Protein AF-A0A0A0LWQ0-F1 (afdb_monomer_lite)

Secondary structure (DSSP, 8-state):
-----------TTHHHHHHHHTT--S-S-EEEEEEEE-TTSHHHHHHHHHHHHHHHHHHHH-TT---EEEEEEEE-SSHHHHHHHHHHHHHTT-SEEE--SSHHHHHHHHHHHHHHT--EEESS---TTS-GGG-TTEEE-SPPTHHHHHHHHHHHHHTT--EEEEEEESSHHHHHTHHHHHHHHHTTT-EE-S-EEE-TT--HHHHHHHHHHHHHTT--EEEEE--HHHHHHHHHHHHHTTTTSTT-EEEE-HHHHTT--TTTS-GGGTT-TTEEE--------HHHHHHHHHHHHHS-HHHHSS-TT-TT--

Foldseek 3Di:
DDDDDDDDDDDLLVVVVVVVVVPDDDDQDEQEEEEEEACVDPVRVLVVLVNVVSLVVVCVVVVPDRYHYDYDYAHDDDLVSLVVSLVVSVVVPHQEYEDDADPRNLVSVLVVCVVSVHAYEYAHQQFPVDDCVVRVSYHYSHHHLLVCLVVVLVVCVVVVAAEEEEEFEPDSQRPRCVVVNQVSNVVVNHHHPNHHYHYPPDDLVNLLVVLVVCVVVVHAHYEYYYAAPVSVSNVLSCVVVVSQPPRHAYEYEARHLLQPDPLNDDPSCPPRHRYHYDHDDDDDDPVVVVVVVVSLVPDDPVCNVRSNDPPPDD

InterPro domains:
  IPR001828 Receptor, ligand binding region [PF01094] (49-292)
  IPR015683 Ionotropic glutamate receptor [PTHR34836] (29-299)
  IPR028082 Periplasmic binding protein-like I [SSF53822] (27-299)

Sequence (314 aa):
MGGRKNWEGGLCIGWLIWAVLCVISAGGEFFKVGVVLDHNTIVGKLSNISIQMALSDFYAENLKYKTRISFIFKDAGDVVEVASAATELLRDGVEAIIGPQTTEQAMYLTEFGRKYEIPIISFTVTTPSLSPKQKPYFIREAHSDLAQVQAVNAVIQMYGWREIVPIYEDTEYGRGIIPNLADALQQNSTRLVMRTMIPLSASETEILKELKRLKDMHKTIFLLHMSGCVGRMVLSAAKKEGMFSEGYAWIVTNGLSCLVDPILVSEDLDSMQGIVGIRPYIPITQKLQKLQAEFKRRLPFSLSSSKIFKFFKA

Structure (mmCIF, N/CA/C/O backbone):
data_AF-A0A0A0LWQ0-F1
#
_entry.id   AF-A0A0A0LWQ0-F1
#
loop_
_atom_site.group_PDB
_atom_site.id
_atom_site.type_symbol
_atom_site.label_atom_id
_atom_site.label_alt_id
_atom_site.label_comp_id
_atom_site.label_asym_id
_atom_site.label_entity_id
_atom_site.label_seq_id
_atom_site.pdbx_PDB_ins_code
_atom_site.Cartn_x
_atom_site.Cartn_y
_atom_site.Cartn_z
_atom_site.occupancy
_atom_site.B_iso_or_equiv
_atom_site.auth_seq_id
_atom_site.auth_comp_id
_atom_site.auth_asym_id
_atom_site.auth_atom_id
_atom_site.pdbx_PDB_model_num
ATOM 1 N N . MET A 1 1 ? -6.262 -39.465 -24.192 1.00 32.59 1 MET A N 1
ATOM 2 C CA . MET A 1 1 ? -5.941 -39.293 -22.758 1.00 32.59 1 MET A CA 1
ATOM 3 C C . MET A 1 1 ? -4.587 -38.608 -22.657 1.00 32.59 1 MET A C 1
ATOM 5 O O . MET A 1 1 ? -3.577 -39.245 -22.902 1.00 32.59 1 MET A O 1
ATOM 9 N N . GLY A 1 2 ? -4.563 -37.300 -22.408 1.00 26.77 2 GLY A N 1
ATOM 10 C CA . GLY A 1 2 ? -3.333 -36.510 -22.298 1.00 26.77 2 GLY A CA 1
ATOM 11 C C . GLY A 1 2 ? -3.596 -35.353 -21.347 1.00 26.77 2 GLY A C 1
ATOM 12 O O . GLY A 1 2 ? -4.331 -34.431 -21.688 1.00 26.77 2 GLY A O 1
ATOM 13 N N . GLY A 1 3 ? -3.103 -35.484 -20.116 1.00 25.00 3 GLY A N 1
ATOM 14 C CA . GLY A 1 3 ? -3.420 -34.599 -19.001 1.00 25.00 3 GLY A CA 1
ATOM 15 C C . GLY A 1 3 ? -2.875 -33.188 -19.201 1.00 25.00 3 GLY A C 1
ATOM 16 O O . GLY A 1 3 ? -1.670 -32.993 -19.350 1.00 25.00 3 GLY A O 1
ATOM 17 N N . ARG A 1 4 ? -3.772 -32.197 -19.142 1.00 25.95 4 ARG A N 1
ATOM 18 C CA . ARG A 1 4 ? -3.411 -30.805 -18.865 1.00 25.95 4 ARG A CA 1
ATOM 19 C C . ARG A 1 4 ? -2.864 -30.756 -17.442 1.00 25.95 4 ARG A C 1
ATOM 21 O O . ARG A 1 4 ? -3.602 -30.994 -16.490 1.00 25.95 4 ARG A O 1
ATOM 28 N N . LYS A 1 5 ? -1.568 -30.487 -17.299 1.00 27.86 5 LYS A N 1
ATOM 29 C CA . LYS A 1 5 ? -0.989 -30.129 -16.004 1.00 27.86 5 LYS A CA 1
ATOM 30 C C . LYS A 1 5 ? -1.467 -28.722 -15.659 1.00 27.86 5 LYS A C 1
ATOM 32 O O . LYS A 1 5 ? -1.132 -27.769 -16.358 1.00 27.86 5 LYS A O 1
ATOM 37 N N . ASN A 1 6 ? -2.282 -28.637 -14.615 1.00 24.88 6 ASN A N 1
ATOM 38 C CA . ASN A 1 6 ? -2.675 -27.393 -13.971 1.00 24.88 6 ASN A CA 1
ATOM 39 C C . ASN A 1 6 ? -1.421 -26.724 -13.394 1.00 24.88 6 ASN A C 1
ATOM 41 O O . ASN A 1 6 ? -0.661 -27.357 -12.662 1.00 24.88 6 ASN A O 1
ATOM 45 N N . TRP A 1 7 ? -1.189 -25.467 -13.768 1.00 25.61 7 TRP A N 1
ATOM 46 C CA . TRP A 1 7 ? -0.129 -24.631 -13.216 1.00 25.61 7 TRP A CA 1
ATOM 47 C C . TRP A 1 7 ? -0.697 -23.898 -12.000 1.00 25.61 7 TRP A C 1
ATOM 49 O O . TRP A 1 7 ? -1.549 -23.024 -12.144 1.00 25.61 7 TRP A O 1
ATOM 59 N N . GLU A 1 8 ? -0.263 -24.295 -10.807 1.00 26.39 8 GLU A N 1
ATOM 60 C CA . GLU A 1 8 ? -0.613 -23.639 -9.547 1.00 26.39 8 GLU A CA 1
ATOM 61 C C . GLU A 1 8 ? 0.310 -22.437 -9.291 1.00 26.39 8 GLU A C 1
ATOM 63 O O . GLU A 1 8 ? 1.506 -22.469 -9.590 1.00 26.39 8 GLU A O 1
ATOM 68 N N . GLY A 1 9 ? -0.286 -21.353 -8.787 1.00 31.61 9 GLY A N 1
ATOM 69 C CA . GLY A 1 9 ? 0.286 -20.011 -8.713 1.00 31.61 9 GLY A CA 1
ATOM 70 C C . GLY A 1 9 ? 1.619 -19.912 -7.967 1.00 31.61 9 GLY A C 1
ATOM 71 O O . GLY A 1 9 ? 1.749 -20.317 -6.814 1.00 31.61 9 GLY A O 1
ATOM 72 N N . GLY A 1 10 ? 2.602 -19.304 -8.633 1.00 27.50 10 GLY A N 1
ATOM 73 C CA . GLY A 1 10 ? 3.883 -18.901 -8.061 1.00 27.50 10 GLY A CA 1
ATOM 74 C C . GLY A 1 10 ? 4.036 -17.378 -8.081 1.00 27.50 10 GLY A C 1
ATOM 75 O O . GLY A 1 10 ? 3.800 -16.753 -9.109 1.00 27.50 10 GLY A O 1
ATOM 76 N N . LEU A 1 11 ? 4.409 -16.828 -6.921 1.00 36.97 11 LEU A N 1
ATOM 77 C CA . LEU A 1 11 ? 4.833 -15.454 -6.601 1.00 36.97 11 LEU A CA 1
ATOM 78 C C . LEU A 1 11 ? 4.964 -14.433 -7.761 1.00 36.97 11 LEU A C 1
ATOM 80 O O . LEU A 1 11 ? 5.768 -14.595 -8.681 1.00 36.97 11 LEU A O 1
ATOM 84 N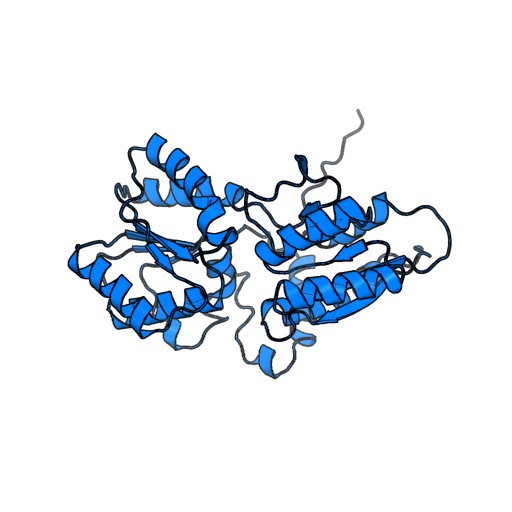 N . CYS A 1 12 ? 4.250 -13.313 -7.589 1.00 45.78 12 CYS A N 1
ATOM 85 C CA . CYS A 1 12 ? 4.037 -12.139 -8.456 1.00 45.78 12 CYS A CA 1
ATOM 86 C C . CYS A 1 12 ? 5.275 -11.360 -8.965 1.00 45.78 12 CYS A C 1
ATOM 88 O O . CYS A 1 12 ? 5.135 -10.241 -9.435 1.00 45.78 12 CYS A O 1
ATOM 90 N N . ILE A 1 13 ? 6.496 -11.900 -8.898 1.00 40.97 13 ILE A N 1
ATOM 91 C CA . ILE A 1 13 ? 7.671 -11.279 -9.550 1.00 40.97 13 ILE A CA 1
ATOM 92 C C . ILE A 1 13 ? 8.145 -12.108 -10.753 1.00 40.97 13 ILE A C 1
ATOM 94 O O . ILE A 1 13 ? 8.627 -11.556 -11.739 1.00 40.97 13 ILE A O 1
ATOM 98 N N . GLY A 1 14 ? 7.899 -13.426 -10.746 1.00 35.19 14 GLY A N 1
ATOM 99 C CA . GLY A 1 14 ? 8.042 -14.246 -11.955 1.00 35.19 14 GLY A CA 1
ATOM 100 C C . GLY A 1 14 ? 7.054 -13.831 -13.053 1.00 35.19 14 GLY A C 1
ATOM 101 O O . GLY A 1 14 ? 7.386 -13.896 -14.233 1.00 35.19 14 GLY A O 1
ATOM 102 N N . TRP A 1 15 ? 5.878 -13.329 -12.654 1.00 38.97 15 TRP A N 1
ATOM 103 C CA . TRP A 1 15 ? 4.896 -12.707 -13.548 1.00 38.97 15 TRP A CA 1
ATOM 104 C C . TRP A 1 15 ? 5.369 -11.368 -14.106 1.00 38.97 15 TRP A C 1
ATOM 106 O O . TRP A 1 15 ? 5.210 -11.151 -15.296 1.00 38.97 15 TRP A O 1
ATOM 116 N N . LEU A 1 16 ? 6.051 -10.543 -13.309 1.00 43.09 16 LEU A N 1
ATOM 117 C CA . LEU A 1 16 ? 6.608 -9.253 -13.732 1.00 43.09 16 LEU A CA 1
ATOM 118 C C . LEU A 1 16 ? 7.585 -9.424 -14.906 1.00 43.09 16 LEU A C 1
ATOM 120 O O . LEU A 1 16 ? 7.549 -8.675 -15.877 1.00 43.09 16 LEU A O 1
ATOM 124 N N . ILE A 1 17 ? 8.402 -10.480 -14.867 1.00 46.00 17 ILE A N 1
ATOM 125 C CA . ILE A 1 17 ? 9.310 -10.817 -15.966 1.00 46.00 17 ILE A CA 1
ATOM 126 C C . ILE A 1 17 ? 8.549 -11.473 -17.127 1.00 46.00 17 ILE A C 1
ATOM 128 O O . ILE A 1 17 ? 8.829 -11.158 -18.275 1.00 46.00 17 ILE A O 1
ATOM 132 N N . TRP A 1 18 ? 7.544 -12.318 -16.873 1.00 42.12 18 TRP A N 1
ATOM 133 C CA . TRP A 1 18 ? 6.736 -12.928 -17.941 1.00 42.12 18 TRP A CA 1
ATOM 134 C C . TRP A 1 18 ? 5.856 -11.913 -18.700 1.00 42.12 18 TRP A C 1
ATOM 136 O O . TRP A 1 18 ? 5.752 -11.983 -19.921 1.00 42.12 18 TRP A O 1
ATOM 146 N N . ALA A 1 19 ? 5.287 -10.927 -18.007 1.00 44.22 19 ALA A N 1
ATOM 147 C CA . ALA A 1 19 ? 4.511 -9.826 -18.572 1.00 44.22 19 ALA A CA 1
ATOM 148 C C . ALA A 1 19 ? 5.395 -8.870 -19.386 1.00 44.22 19 ALA A C 1
ATOM 150 O O . ALA A 1 19 ? 4.999 -8.463 -20.476 1.00 44.22 19 ALA A O 1
ATOM 151 N N . VAL A 1 20 ? 6.618 -8.588 -18.915 1.00 50.31 20 VAL A N 1
ATOM 152 C CA . VAL A 1 20 ? 7.646 -7.883 -19.705 1.00 50.31 20 VAL A CA 1
ATOM 153 C C . VAL A 1 20 ? 8.048 -8.709 -20.938 1.00 50.31 20 VAL A C 1
ATOM 155 O O . VAL A 1 20 ? 8.219 -8.158 -22.020 1.00 50.31 20 VAL A O 1
ATOM 158 N N . LEU A 1 21 ? 8.126 -10.039 -20.825 1.00 46.81 21 LEU A N 1
ATOM 159 C CA . LEU A 1 21 ? 8.501 -10.943 -21.921 1.00 46.81 21 LEU A CA 1
ATOM 160 C C . LEU A 1 21 ? 7.413 -11.156 -22.984 1.00 46.81 21 LEU A C 1
ATOM 162 O O . LEU A 1 21 ? 7.765 -11.443 -24.127 1.00 46.81 21 LEU A O 1
ATOM 166 N N . CYS A 1 22 ? 6.123 -10.980 -22.673 1.00 43.81 22 CYS A N 1
ATOM 167 C CA . CYS A 1 22 ? 5.050 -11.030 -23.679 1.00 43.81 22 CYS A CA 1
ATOM 168 C C . CYS A 1 22 ? 5.141 -9.909 -24.734 1.00 43.81 22 CYS A C 1
ATOM 170 O O . CYS A 1 22 ? 4.467 -9.997 -25.758 1.00 43.81 22 CYS A O 1
ATOM 172 N N . VAL A 1 23 ? 5.975 -8.888 -24.504 1.00 47.47 23 VAL A N 1
ATOM 173 C CA . VAL A 1 23 ? 6.174 -7.738 -25.402 1.00 47.47 23 VAL A CA 1
ATOM 174 C C . VAL A 1 23 ? 7.465 -7.860 -26.238 1.00 47.47 23 VAL A C 1
ATOM 176 O O . VAL A 1 23 ? 7.660 -7.108 -27.188 1.00 47.47 23 VAL A O 1
ATOM 179 N N . ILE A 1 24 ? 8.350 -8.825 -25.956 1.00 51.06 24 ILE A N 1
ATOM 180 C CA . ILE A 1 24 ? 9.712 -8.825 -26.517 1.00 51.06 24 ILE A CA 1
ATOM 181 C C . ILE A 1 24 ? 9.798 -9.611 -27.837 1.00 51.06 24 ILE A C 1
ATOM 183 O O . ILE A 1 24 ? 9.636 -10.833 -27.873 1.00 51.06 24 ILE A O 1
ATOM 187 N N . SER A 1 25 ? 10.138 -8.910 -28.927 1.00 43.44 25 SER A N 1
ATOM 188 C CA . SER A 1 25 ? 10.611 -9.526 -30.173 1.00 43.44 25 SER A CA 1
ATOM 189 C C . SER A 1 25 ? 12.083 -9.950 -30.047 1.00 43.44 25 SER A C 1
ATOM 191 O O . SER A 1 25 ? 12.877 -9.325 -29.344 1.00 43.44 25 SER A O 1
ATOM 193 N N . ALA A 1 26 ? 12.453 -11.047 -30.708 1.00 43.22 26 ALA A N 1
ATOM 194 C CA . ALA A 1 26 ? 13.791 -11.620 -30.650 1.00 43.22 26 ALA A CA 1
ATOM 195 C C . ALA A 1 26 ? 14.819 -10.757 -31.411 1.00 43.22 26 ALA A C 1
ATOM 197 O O . ALA A 1 26 ? 15.040 -10.946 -32.603 1.00 43.22 26 ALA A O 1
ATOM 198 N N . GLY A 1 27 ? 15.494 -9.859 -30.697 1.00 42.12 27 GLY A N 1
ATOM 199 C CA . GLY A 1 27 ? 16.676 -9.128 -31.153 1.00 42.12 27 GLY A CA 1
ATOM 200 C C . GLY A 1 27 ? 17.611 -8.886 -29.971 1.00 42.12 27 GLY A C 1
ATOM 201 O O . GLY A 1 27 ? 17.156 -8.613 -28.864 1.00 42.12 27 GLY A O 1
ATOM 202 N N . GLY A 1 28 ? 18.917 -9.082 -30.154 1.00 57.19 28 GLY A N 1
ATOM 203 C CA . GLY A 1 28 ? 19.912 -8.857 -29.105 1.00 57.19 28 GLY A CA 1
ATOM 204 C C . GLY A 1 28 ? 20.114 -7.368 -28.837 1.00 57.19 28 GLY A C 1
ATOM 205 O O . GLY A 1 28 ? 21.100 -6.811 -29.297 1.00 57.19 28 GLY A O 1
ATOM 206 N N . GLU A 1 29 ? 19.200 -6.747 -28.098 1.00 71.12 29 GLU A N 1
ATOM 207 C CA . GLU A 1 29 ? 19.283 -5.359 -27.641 1.00 71.12 29 GLU A CA 1
ATOM 208 C C . GLU A 1 29 ? 18.920 -5.287 -26.149 1.00 71.12 29 GLU A C 1
ATOM 210 O O . GLU A 1 29 ? 18.211 -6.148 -25.611 1.00 71.12 29 GLU A O 1
ATOM 215 N N . PHE A 1 30 ? 19.502 -4.321 -25.435 1.00 84.88 30 PHE A N 1
ATOM 216 C CA . PHE A 1 30 ? 19.152 -4.078 -24.039 1.00 84.88 30 PHE A CA 1
ATOM 217 C C . PHE A 1 30 ? 17.729 -3.525 -23.976 1.00 84.88 30 PHE A C 1
ATOM 219 O O . PHE A 1 30 ? 17.466 -2.486 -24.569 1.00 84.88 30 PHE A O 1
ATOM 226 N N . PHE A 1 31 ? 16.856 -4.181 -23.216 1.00 91.75 31 PHE A N 1
ATOM 227 C CA . PHE A 1 31 ? 15.504 -3.700 -22.960 1.00 91.75 31 PHE A CA 1
ATOM 228 C C . PHE A 1 31 ? 15.553 -2.681 -21.818 1.00 91.75 31 PHE A C 1
ATOM 230 O O . PHE A 1 31 ? 15.854 -3.044 -20.672 1.00 91.75 31 PHE A O 1
ATOM 237 N N . LYS A 1 32 ? 15.344 -1.398 -22.118 1.00 96.31 32 LYS A N 1
ATOM 238 C CA . LYS A 1 32 ? 15.494 -0.323 -21.123 1.00 96.31 32 LYS A CA 1
ATOM 239 C C . LYS A 1 32 ? 14.227 -0.183 -20.293 1.00 96.31 32 LYS A C 1
ATOM 241 O O . LYS A 1 32 ? 13.155 0.079 -20.828 1.00 96.31 32 LYS A O 1
ATOM 246 N N . VAL A 1 33 ? 14.355 -0.284 -18.975 1.00 97.69 33 VAL A N 1
ATOM 247 C CA . VAL A 1 33 ? 13.219 -0.192 -18.051 1.00 97.69 33 VAL A CA 1
ATOM 248 C C . VAL A 1 33 ? 13.471 0.901 -17.030 1.00 97.69 33 VAL A C 1
ATOM 250 O O . VAL A 1 33 ? 14.449 0.862 -16.285 1.00 97.69 33 VAL A O 1
ATOM 253 N N . GLY A 1 34 ? 12.572 1.876 -16.976 1.00 98.12 34 GLY A N 1
ATOM 254 C CA . GLY A 1 34 ? 12.568 2.874 -15.919 1.00 98.12 34 GLY A CA 1
ATOM 255 C C . GLY A 1 34 ? 12.071 2.270 -14.613 1.00 98.12 34 GLY A C 1
ATOM 256 O O . GLY A 1 34 ? 11.134 1.477 -14.615 1.00 98.12 34 GLY A O 1
ATOM 257 N N . VAL A 1 35 ? 12.676 2.640 -13.493 1.00 98.00 35 VAL A N 1
ATOM 258 C CA . VAL A 1 35 ? 12.218 2.245 -12.158 1.00 98.00 35 VAL A CA 1
ATOM 259 C C . VAL A 1 35 ? 12.038 3.510 -11.336 1.00 98.00 35 VAL A C 1
ATOM 261 O O . VAL A 1 35 ? 13.012 4.215 -11.088 1.00 98.00 35 VAL A O 1
ATOM 264 N N . VAL A 1 36 ? 10.803 3.804 -10.935 1.00 97.75 36 VAL A N 1
ATOM 265 C CA . VAL A 1 36 ? 10.459 5.006 -10.163 1.00 97.75 36 VAL A CA 1
ATOM 266 C C . VAL A 1 36 ? 10.020 4.586 -8.766 1.00 97.75 36 VAL A C 1
ATOM 268 O O . VAL A 1 36 ? 8.979 3.944 -8.607 1.00 97.75 36 VAL A O 1
ATOM 271 N N . LEU A 1 37 ? 10.832 4.922 -7.765 1.00 96.06 37 LEU A N 1
ATOM 272 C CA . LEU A 1 37 ? 10.632 4.553 -6.362 1.00 96.06 37 LEU A CA 1
ATOM 273 C C . LEU A 1 37 ? 10.914 5.754 -5.458 1.00 96.06 37 LEU A C 1
ATOM 275 O O . LEU A 1 37 ? 11.727 6.598 -5.798 1.00 96.06 37 LEU A O 1
ATOM 279 N N . ASP A 1 38 ? 10.302 5.778 -4.281 1.00 93.56 38 ASP A N 1
ATOM 280 C CA . ASP A 1 38 ? 10.648 6.683 -3.189 1.00 93.56 38 ASP A CA 1
ATOM 281 C C . ASP A 1 38 ? 11.664 5.993 -2.271 1.00 93.56 38 ASP A C 1
ATOM 283 O O . ASP A 1 38 ? 11.311 5.164 -1.416 1.00 93.56 38 ASP A O 1
ATOM 287 N N . HIS A 1 39 ? 12.939 6.341 -2.426 1.00 89.88 39 HIS A N 1
ATOM 288 C CA . HIS A 1 39 ? 14.030 5.766 -1.646 1.00 89.88 39 HIS A CA 1
ATOM 289 C C . HIS A 1 39 ? 14.052 6.213 -0.181 1.00 89.88 39 HIS A C 1
ATOM 291 O O . HIS A 1 39 ? 14.781 5.617 0.619 1.00 89.88 39 HIS A O 1
ATOM 297 N N . ASN A 1 40 ? 13.242 7.196 0.214 1.00 87.94 40 ASN A N 1
ATOM 298 C CA . ASN A 1 40 ? 13.101 7.603 1.609 1.00 87.94 40 ASN A CA 1
ATOM 299 C C . ASN A 1 40 ? 12.168 6.657 2.382 1.00 87.94 40 ASN A C 1
ATOM 301 O O . ASN A 1 40 ? 12.320 6.492 3.597 1.00 87.94 40 ASN A O 1
ATOM 305 N N . THR A 1 41 ? 11.278 5.942 1.689 1.00 83.25 41 THR A N 1
ATOM 306 C CA . THR A 1 41 ? 10.336 4.995 2.307 1.00 83.25 41 THR A CA 1
ATOM 307 C C . THR A 1 41 ? 10.925 3.599 2.526 1.00 83.25 41 THR A C 1
ATOM 309 O O . THR A 1 41 ? 11.782 3.119 1.783 1.00 83.25 41 THR A O 1
ATOM 312 N N . ILE A 1 42 ? 10.415 2.878 3.536 1.00 79.06 42 ILE A N 1
ATOM 313 C CA . ILE A 1 42 ? 10.731 1.448 3.730 1.00 79.06 42 ILE A CA 1
ATOM 314 C C . ILE A 1 42 ? 10.322 0.648 2.489 1.00 79.06 42 ILE A C 1
ATOM 316 O O . ILE A 1 42 ? 11.083 -0.197 2.024 1.00 79.06 42 ILE A O 1
ATOM 320 N N . VAL A 1 43 ? 9.142 0.936 1.932 1.00 83.00 43 VAL A N 1
ATOM 321 C CA . VAL A 1 43 ? 8.625 0.234 0.753 1.00 83.00 43 VAL A CA 1
ATOM 322 C C . VAL A 1 43 ? 9.569 0.412 -0.435 1.00 83.00 43 VAL A C 1
ATOM 324 O O . VAL A 1 43 ? 9.939 -0.590 -1.041 1.00 83.00 43 VAL A O 1
ATOM 327 N N . GLY A 1 44 ? 10.043 1.625 -0.729 1.00 89.12 44 GLY A N 1
ATOM 328 C CA . GLY A 1 44 ? 10.941 1.861 -1.863 1.00 89.12 44 GLY A CA 1
ATOM 329 C C . GLY A 1 44 ? 12.303 1.196 -1.683 1.00 89.12 44 GLY A C 1
ATOM 330 O O . GLY A 1 44 ? 12.782 0.519 -2.593 1.00 89.12 44 GLY A O 1
ATOM 331 N N . LYS A 1 45 ? 12.879 1.255 -0.473 1.00 86.44 45 LYS A N 1
ATOM 332 C CA . LYS A 1 45 ? 14.132 0.547 -0.140 1.00 86.44 45 LYS A CA 1
ATOM 333 C C . LYS A 1 45 ? 14.012 -0.966 -0.344 1.00 86.44 45 LYS A C 1
ATOM 335 O O . LYS A 1 45 ? 14.869 -1.570 -0.989 1.00 86.44 45 LYS A O 1
ATOM 340 N N . LEU A 1 46 ? 12.949 -1.582 0.180 1.00 85.06 46 LEU A N 1
ATOM 341 C CA . LEU A 1 46 ? 12.715 -3.023 0.032 1.00 85.06 46 LEU A CA 1
ATOM 342 C C . LEU A 1 46 ? 12.407 -3.405 -1.423 1.00 85.06 46 LEU A C 1
ATOM 344 O O . LEU A 1 46 ? 12.838 -4.464 -1.881 1.00 85.06 46 LEU A O 1
ATOM 348 N N . SER A 1 47 ? 11.710 -2.540 -2.159 1.00 89.56 47 SER A N 1
ATOM 349 C CA . SER A 1 47 ? 11.385 -2.748 -3.574 1.00 89.56 47 SER A CA 1
ATOM 350 C C . SER A 1 47 ? 12.632 -2.729 -4.444 1.00 89.56 47 SER A C 1
ATOM 352 O O . SER A 1 47 ? 12.810 -3.631 -5.256 1.00 89.56 47 SER A O 1
ATOM 354 N N . ASN A 1 48 ? 13.541 -1.776 -4.221 1.00 91.12 48 ASN A N 1
ATOM 355 C CA . ASN A 1 48 ? 14.809 -1.703 -4.944 1.00 91.12 48 ASN A CA 1
ATOM 356 C C . ASN A 1 48 ? 15.626 -2.999 -4.780 1.00 91.12 48 ASN A C 1
ATOM 358 O O . ASN A 1 48 ? 16.048 -3.603 -5.765 1.00 91.12 48 ASN A O 1
ATOM 362 N N . ILE A 1 49 ? 15.765 -3.492 -3.542 1.00 87.44 49 ILE A N 1
ATOM 363 C CA . ILE A 1 49 ? 16.442 -4.770 -3.262 1.00 87.44 49 ILE A CA 1
ATOM 364 C C . ILE A 1 49 ? 15.727 -5.927 -3.972 1.00 87.44 49 ILE A C 1
ATOM 366 O O . ILE A 1 49 ? 16.375 -6.750 -4.618 1.00 87.44 49 ILE A O 1
ATOM 370 N N . SER A 1 50 ? 14.395 -5.976 -3.883 1.00 89.38 50 SER A N 1
ATOM 371 C CA . SER A 1 50 ? 13.581 -7.046 -4.474 1.00 89.38 50 SER A CA 1
ATOM 372 C C . SER A 1 50 ? 13.707 -7.102 -5.998 1.00 89.38 50 SER A C 1
ATOM 374 O O . SER A 1 50 ? 13.883 -8.184 -6.553 1.00 89.38 50 SER A O 1
ATOM 376 N N . ILE A 1 51 ? 13.667 -5.950 -6.673 1.00 91.81 51 ILE A N 1
ATOM 377 C CA . ILE A 1 51 ? 13.794 -5.841 -8.133 1.00 91.81 51 ILE A CA 1
ATOM 378 C C . ILE A 1 51 ? 15.175 -6.328 -8.585 1.00 91.81 51 ILE A C 1
ATOM 380 O O . ILE A 1 51 ? 15.281 -7.131 -9.513 1.00 91.81 51 ILE A O 1
ATOM 384 N N . GLN A 1 52 ? 16.238 -5.897 -7.903 1.00 90.62 52 GLN A N 1
ATOM 385 C CA . GLN A 1 52 ? 17.601 -6.317 -8.233 1.00 90.62 52 GLN A CA 1
ATOM 386 C C . GLN A 1 52 ? 17.825 -7.815 -7.991 1.00 90.62 52 GLN A C 1
ATOM 388 O O . GLN A 1 52 ? 18.477 -8.485 -8.794 1.00 90.62 52 GLN A O 1
ATOM 393 N N . MET A 1 53 ? 17.276 -8.355 -6.899 1.00 89.25 53 MET A N 1
ATOM 394 C CA . MET A 1 53 ? 17.314 -9.792 -6.625 1.00 89.25 53 MET A CA 1
ATOM 395 C C . MET A 1 53 ? 16.589 -10.584 -7.707 1.00 89.25 53 MET A C 1
ATOM 397 O O . MET A 1 53 ? 17.174 -11.495 -8.280 1.00 89.25 53 MET A O 1
ATOM 401 N N . ALA A 1 54 ? 15.364 -10.188 -8.048 1.00 89.94 54 ALA A N 1
ATOM 402 C CA . ALA A 1 54 ? 14.574 -10.870 -9.062 1.00 89.94 54 ALA A CA 1
ATOM 403 C C . ALA A 1 54 ? 15.260 -10.893 -10.433 1.00 89.94 54 ALA A C 1
ATOM 405 O O . ALA A 1 54 ? 15.235 -11.917 -11.114 1.00 89.94 54 ALA A O 1
ATOM 406 N N . LEU A 1 55 ? 15.917 -9.795 -10.820 1.00 92.06 55 LEU A N 1
ATOM 407 C CA . LEU A 1 55 ? 16.698 -9.739 -12.055 1.00 92.06 55 LEU A CA 1
ATOM 408 C C . LEU A 1 55 ? 17.865 -10.737 -12.041 1.00 92.06 55 LEU A C 1
ATOM 410 O O . LEU A 1 55 ? 18.080 -11.465 -13.011 1.00 92.06 55 LEU A O 1
ATOM 414 N N . SER A 1 56 ? 18.612 -10.763 -10.934 1.00 90.44 56 SER A N 1
ATOM 415 C CA . SER A 1 56 ? 19.736 -11.680 -10.732 1.00 90.44 56 SER A CA 1
ATOM 416 C C . SER A 1 56 ? 19.282 -13.138 -10.805 1.00 90.44 56 SER A C 1
ATOM 418 O O . SER A 1 56 ? 19.876 -13.932 -11.535 1.00 90.44 56 SER A O 1
ATOM 420 N N . ASP A 1 57 ? 18.221 -13.481 -10.076 1.00 88.19 57 ASP A N 1
ATOM 421 C CA . ASP A 1 57 ? 17.699 -14.846 -9.981 1.00 88.19 57 ASP A CA 1
ATOM 422 C C . ASP A 1 57 ? 17.163 -15.320 -11.333 1.00 88.19 57 ASP A C 1
ATOM 424 O O . ASP A 1 57 ? 17.469 -16.427 -11.780 1.00 88.19 57 ASP A O 1
ATOM 428 N N . PHE A 1 58 ? 16.441 -14.449 -12.045 1.00 89.88 58 PHE A N 1
ATOM 429 C CA . PHE A 1 58 ? 15.924 -14.768 -13.368 1.00 89.88 58 PHE A CA 1
ATOM 430 C C . PHE A 1 58 ? 17.037 -15.144 -14.342 1.00 89.88 58 PHE A C 1
ATOM 432 O O . PHE A 1 58 ? 16.950 -16.190 -14.984 1.00 89.88 58 PHE A O 1
ATOM 439 N N . TYR A 1 59 ? 18.099 -14.342 -14.451 1.00 92.12 59 TYR A N 1
ATOM 440 C CA . TYR A 1 59 ? 19.181 -14.653 -15.387 1.00 92.12 59 TYR A CA 1
ATOM 441 C C . TYR A 1 59 ? 20.051 -15.831 -14.946 1.00 92.12 59 TYR A C 1
ATOM 443 O O . TYR A 1 59 ? 20.570 -16.535 -15.814 1.00 92.12 59 TYR A O 1
ATOM 451 N N . ALA A 1 60 ? 20.166 -16.095 -13.642 1.00 90.62 60 ALA A N 1
ATOM 452 C CA . ALA A 1 60 ? 20.829 -17.293 -13.136 1.00 90.62 60 ALA A CA 1
ATOM 453 C C . ALA A 1 60 ? 20.078 -18.578 -13.534 1.00 90.62 60 ALA A C 1
ATOM 455 O O . ALA A 1 60 ? 20.705 -19.566 -13.916 1.00 90.62 60 ALA A O 1
ATOM 456 N N . GLU A 1 61 ? 18.741 -18.559 -13.507 1.00 89.50 61 GLU A N 1
ATOM 457 C CA . GLU A 1 61 ? 17.906 -19.700 -13.911 1.00 89.50 61 GLU A CA 1
ATOM 458 C C . GLU A 1 61 ? 17.708 -19.796 -15.437 1.00 89.50 61 GLU A C 1
ATOM 460 O O . GLU A 1 61 ? 17.422 -20.872 -15.967 1.00 89.50 61 GLU A O 1
ATOM 465 N N . ASN A 1 62 ? 17.897 -18.694 -16.170 1.00 89.44 62 ASN A N 1
ATOM 466 C CA . ASN A 1 62 ? 17.571 -18.576 -17.593 1.00 89.44 62 ASN A CA 1
ATOM 467 C C . ASN A 1 62 ? 18.787 -18.198 -18.456 1.00 89.44 62 ASN A C 1
ATOM 469 O O . ASN A 1 62 ? 18.719 -17.300 -19.295 1.00 89.44 62 ASN A O 1
ATOM 473 N N . LEU A 1 63 ? 19.894 -18.938 -18.315 1.00 89.62 63 LEU A N 1
ATOM 474 C CA . LEU A 1 63 ? 21.183 -18.675 -18.990 1.00 89.62 6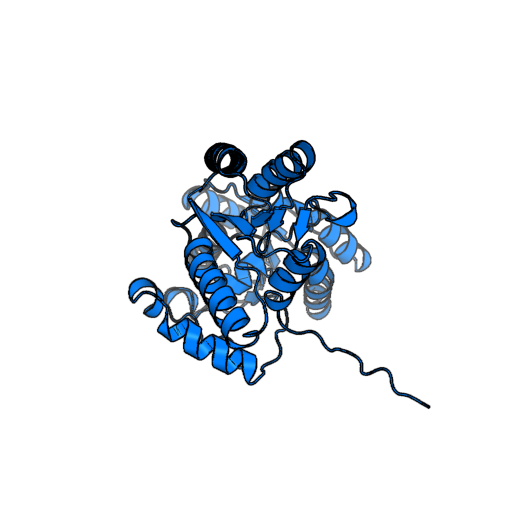3 LEU A CA 1
ATOM 475 C C . LEU A 1 63 ? 21.099 -18.520 -20.522 1.00 89.62 63 LEU A C 1
ATOM 477 O O . LEU A 1 63 ? 21.955 -17.886 -21.136 1.00 89.62 63 LEU A O 1
ATOM 481 N N . LYS A 1 64 ? 20.075 -19.108 -21.154 1.00 90.06 64 LYS A N 1
ATOM 482 C CA . LYS A 1 64 ? 19.866 -19.074 -22.612 1.00 90.06 64 LYS A CA 1
ATOM 483 C C . LYS A 1 64 ? 19.201 -17.787 -23.111 1.00 90.06 64 LYS A C 1
ATOM 485 O O . LYS A 1 64 ? 19.226 -17.537 -24.315 1.00 90.06 64 LYS A O 1
ATOM 490 N N . TYR A 1 65 ? 18.603 -16.984 -22.228 1.00 86.06 65 TYR A N 1
ATOM 491 C CA . TYR A 1 65 ? 18.008 -15.706 -22.615 1.00 86.06 65 TYR A CA 1
ATOM 492 C C . TYR A 1 65 ? 19.107 -14.723 -23.007 1.00 86.06 65 TYR A C 1
ATOM 494 O O . TYR A 1 65 ? 20.041 -14.490 -22.238 1.00 86.06 65 TYR A O 1
ATOM 502 N N . LYS A 1 66 ? 18.988 -14.148 -24.208 1.00 87.69 66 LYS A N 1
ATOM 503 C CA . LYS A 1 66 ? 19.961 -13.193 -24.761 1.00 87.69 66 LYS A CA 1
ATOM 504 C C . LYS A 1 66 ? 19.595 -11.736 -24.478 1.00 87.69 66 LYS A C 1
ATOM 506 O O . LYS A 1 66 ? 20.500 -10.939 -24.267 1.00 87.69 66 LYS A O 1
ATOM 511 N N . THR A 1 67 ? 18.304 -11.404 -24.428 1.00 88.88 67 THR A N 1
ATOM 512 C CA . THR A 1 67 ? 17.823 -10.063 -24.062 1.00 88.88 67 THR A CA 1
ATOM 513 C C . THR A 1 67 ? 18.237 -9.720 -22.633 1.00 88.88 67 THR A C 1
ATOM 515 O O . THR A 1 67 ? 18.130 -10.552 -21.721 1.00 88.88 67 THR A O 1
ATOM 518 N N . ARG A 1 68 ? 18.719 -8.491 -22.434 1.00 90.56 68 ARG A N 1
ATOM 519 C CA . ARG A 1 68 ? 19.183 -7.984 -21.139 1.00 90.56 68 ARG A CA 1
ATOM 520 C C . ARG A 1 68 ? 18.354 -6.778 -20.725 1.00 90.56 68 ARG A C 1
ATOM 522 O O . ARG A 1 68 ? 18.333 -5.792 -21.445 1.00 90.56 68 ARG A O 1
ATOM 529 N N . ILE A 1 69 ? 17.698 -6.851 -19.573 1.00 93.75 69 ILE A N 1
ATOM 530 C CA . ILE A 1 69 ? 17.008 -5.704 -18.985 1.00 93.75 69 ILE A CA 1
ATOM 531 C C . ILE A 1 69 ? 18.063 -4.760 -18.405 1.00 93.75 69 ILE A C 1
ATOM 533 O O . ILE A 1 69 ? 18.935 -5.185 -17.643 1.00 93.75 69 ILE A O 1
ATOM 537 N N . SER A 1 70 ? 17.978 -3.485 -18.772 1.00 95.00 70 SER A N 1
ATOM 538 C CA . SER A 1 70 ? 18.795 -2.407 -18.222 1.00 95.00 70 SER A CA 1
ATOM 539 C C . SER A 1 70 ? 17.891 -1.454 -17.448 1.00 95.00 70 SER A C 1
ATOM 541 O O . SER A 1 70 ? 17.043 -0.786 -18.038 1.00 95.00 70 SER A O 1
ATOM 543 N N . PHE A 1 71 ? 18.037 -1.427 -16.122 1.00 96.00 71 PHE A N 1
ATOM 544 C CA . PHE A 1 71 ? 17.235 -0.552 -15.271 1.00 96.00 71 PHE A CA 1
ATOM 545 C C . PHE A 1 71 ? 17.820 0.859 -15.189 1.00 96.00 71 PHE A C 1
ATOM 547 O O . PHE A 1 71 ? 19.014 1.025 -14.938 1.00 96.00 71 PHE A O 1
ATOM 554 N N . ILE A 1 72 ? 16.953 1.865 -15.310 1.00 97.19 72 ILE A N 1
ATOM 555 C CA . ILE A 1 72 ? 17.253 3.272 -15.030 1.00 97.19 72 ILE A CA 1
ATOM 556 C C . ILE A 1 72 ? 16.422 3.688 -13.818 1.00 97.19 72 ILE A C 1
ATOM 558 O O . ILE A 1 72 ? 15.208 3.862 -13.915 1.00 97.19 72 ILE A O 1
ATOM 562 N N . PHE A 1 73 ? 17.072 3.820 -12.664 1.00 96.81 73 PHE A N 1
ATOM 563 C CA . PHE A 1 73 ? 16.407 4.176 -11.411 1.00 96.81 73 PHE A CA 1
ATOM 564 C C . PHE A 1 73 ? 16.235 5.693 -11.286 1.00 96.81 73 PHE A C 1
ATOM 566 O O . PHE A 1 73 ? 17.167 6.454 -11.554 1.00 96.81 73 PHE A O 1
ATOM 573 N N . LYS A 1 74 ? 15.055 6.122 -10.837 1.00 97.31 74 LYS A N 1
ATOM 574 C CA . LYS A 1 74 ? 14.722 7.502 -10.476 1.00 97.31 74 LYS A CA 1
ATOM 575 C C . LYS A 1 74 ? 14.098 7.515 -9.083 1.00 97.31 74 LYS A C 1
ATOM 577 O O . LYS A 1 74 ? 13.226 6.695 -8.795 1.00 97.31 74 LYS A O 1
ATOM 582 N N . ASP A 1 75 ? 14.564 8.439 -8.251 1.00 96.50 75 ASP A N 1
ATOM 583 C CA . ASP A 1 75 ? 13.990 8.694 -6.930 1.00 96.50 75 ASP A CA 1
ATOM 584 C C . ASP A 1 75 ? 12.866 9.726 -7.060 1.00 96.50 75 ASP A C 1
ATOM 586 O O . ASP A 1 75 ? 13.067 10.763 -7.695 1.00 96.50 75 ASP A O 1
ATOM 590 N N . ALA A 1 76 ? 11.688 9.414 -6.528 1.00 96.44 76 ALA A N 1
ATOM 591 C CA . ALA A 1 76 ? 10.531 10.303 -6.551 1.00 96.44 76 ALA A CA 1
ATOM 592 C C . ALA A 1 76 ? 9.551 9.976 -5.415 1.00 96.44 76 ALA A C 1
ATOM 594 O O . ALA A 1 76 ? 8.949 8.898 -5.384 1.00 96.44 76 ALA A O 1
ATOM 595 N N . GLY A 1 77 ? 9.360 10.929 -4.505 1.00 93.12 77 GLY A N 1
ATOM 596 C CA . GLY A 1 77 ? 8.473 10.832 -3.348 1.00 93.12 77 GLY A CA 1
ATOM 597 C C . GLY A 1 77 ? 7.059 11.355 -3.591 1.00 93.12 77 GLY A C 1
ATOM 598 O O . GLY A 1 77 ? 6.113 10.892 -2.955 1.00 93.12 77 GLY A O 1
ATOM 599 N N . ASP A 1 78 ? 6.866 12.262 -4.551 1.00 94.19 78 ASP A N 1
ATOM 600 C CA . ASP A 1 78 ? 5.557 12.851 -4.851 1.00 94.19 78 ASP A CA 1
ATOM 601 C C . ASP A 1 78 ? 5.198 12.826 -6.347 1.00 94.19 78 ASP A C 1
ATOM 603 O O . ASP A 1 78 ? 5.950 12.349 -7.196 1.00 94.19 78 ASP A O 1
ATOM 607 N N . VAL A 1 79 ? 3.991 13.288 -6.681 1.00 96.56 79 VAL A N 1
ATOM 608 C CA . VAL A 1 79 ? 3.471 13.268 -8.059 1.00 96.56 79 VAL A CA 1
ATOM 609 C C . VAL A 1 79 ? 4.269 14.187 -8.996 1.00 96.56 79 VAL A C 1
ATOM 611 O O . VAL A 1 79 ? 4.407 13.872 -10.178 1.00 96.56 79 VAL A O 1
ATOM 614 N N . VAL A 1 80 ? 4.803 15.305 -8.496 1.00 97.44 80 VAL A N 1
ATOM 615 C CA . VAL A 1 80 ? 5.591 16.265 -9.285 1.00 97.44 80 VAL A CA 1
ATOM 616 C C . VAL A 1 80 ? 6.957 15.672 -9.615 1.00 97.44 80 VAL A C 1
ATOM 618 O O . VAL A 1 80 ? 7.384 15.703 -10.771 1.00 97.44 80 VAL A O 1
ATOM 621 N N . GLU A 1 81 ? 7.614 15.067 -8.630 1.00 97.81 81 GLU A N 1
ATOM 622 C CA . GLU A 1 81 ? 8.877 14.359 -8.831 1.00 97.81 81 GLU A CA 1
ATOM 623 C C . GLU A 1 81 ? 8.697 13.164 -9.775 1.00 97.81 81 GLU A C 1
ATOM 625 O O . GLU A 1 81 ? 9.487 12.985 -10.703 1.00 97.81 81 GLU A O 1
ATOM 630 N N . VAL A 1 82 ? 7.602 12.404 -9.630 1.00 97.75 82 VAL A N 1
ATOM 631 C CA . VAL A 1 82 ? 7.252 11.302 -10.544 1.00 97.75 82 VAL A CA 1
ATOM 632 C C . VAL A 1 82 ? 7.051 11.805 -11.977 1.00 97.75 82 VAL A C 1
ATOM 634 O O . VAL A 1 82 ? 7.505 11.156 -12.920 1.00 97.75 82 VAL A O 1
ATOM 637 N N . ALA A 1 83 ? 6.419 12.964 -12.166 1.00 97.56 83 ALA A N 1
ATOM 638 C CA . ALA A 1 83 ? 6.254 13.576 -13.483 1.00 97.56 83 ALA A CA 1
ATOM 639 C C . ALA A 1 83 ? 7.597 13.957 -14.128 1.00 97.56 83 ALA A C 1
ATOM 641 O O . ALA A 1 83 ? 7.815 13.699 -15.320 1.00 97.56 83 ALA A O 1
ATOM 642 N N . SER A 1 84 ? 8.513 14.532 -13.342 1.00 98.19 84 SER A N 1
ATOM 643 C CA . SER A 1 84 ? 9.870 14.849 -13.803 1.00 98.19 84 SER A CA 1
ATOM 644 C C . SER A 1 84 ? 10.631 13.579 -14.181 1.00 98.19 84 SER A C 1
ATOM 646 O O . SER A 1 84 ? 11.137 13.468 -15.301 1.00 98.19 84 SER A O 1
ATOM 648 N N . ALA A 1 85 ? 10.626 12.581 -13.292 1.00 98.19 85 ALA A N 1
ATOM 649 C CA . ALA A 1 85 ? 11.267 11.289 -13.504 1.00 98.19 85 ALA A CA 1
ATOM 650 C C . ALA A 1 85 ? 10.750 10.596 -14.773 1.00 98.19 85 ALA A C 1
ATOM 652 O O . ALA A 1 85 ? 11.544 10.152 -15.598 1.00 98.19 85 ALA A O 1
ATOM 653 N N . ALA A 1 86 ? 9.432 10.555 -14.981 1.00 97.94 86 ALA A N 1
ATOM 654 C CA . ALA A 1 86 ? 8.829 9.962 -16.173 1.00 97.94 86 ALA A CA 1
ATOM 655 C C . ALA A 1 86 ? 9.258 10.673 -17.463 1.00 97.94 86 ALA A C 1
ATOM 657 O O . ALA A 1 86 ? 9.56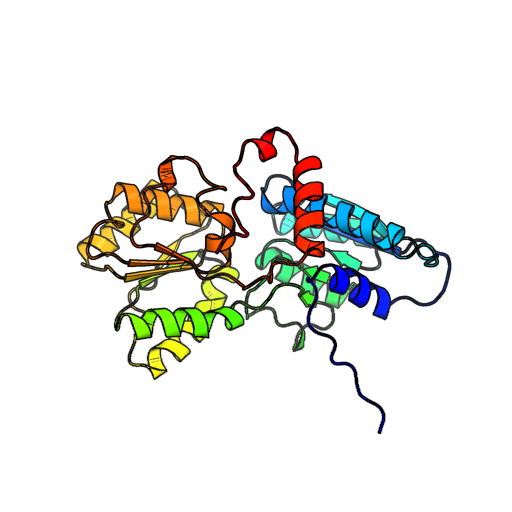1 10.025 -18.464 1.00 97.94 86 ALA A O 1
ATOM 658 N N . THR A 1 87 ? 9.340 12.004 -17.433 1.00 98.06 87 THR A N 1
ATOM 659 C CA . THR A 1 87 ? 9.788 12.805 -18.580 1.00 98.06 87 THR A CA 1
ATOM 660 C C . THR A 1 87 ? 11.260 12.548 -18.911 1.00 98.06 87 THR A C 1
ATOM 662 O O . THR A 1 87 ? 11.635 12.491 -20.080 1.00 98.06 87 THR A O 1
ATOM 665 N N . GLU A 1 88 ? 12.113 12.375 -17.900 1.00 98.44 88 GLU A N 1
ATOM 666 C CA . GLU A 1 88 ? 13.504 11.957 -18.098 1.00 98.44 88 GLU A CA 1
ATOM 667 C C . GLU A 1 88 ? 13.601 10.549 -18.681 1.00 98.44 88 GLU A C 1
ATOM 669 O O . GLU A 1 88 ? 14.278 10.365 -19.686 1.00 98.44 88 GLU A O 1
ATOM 674 N N . LEU A 1 89 ? 12.863 9.588 -18.127 1.00 98.44 89 LEU A N 1
ATOM 675 C CA . LEU A 1 89 ? 12.855 8.205 -18.606 1.00 98.44 89 LEU A CA 1
ATOM 676 C C . LEU A 1 89 ? 12.369 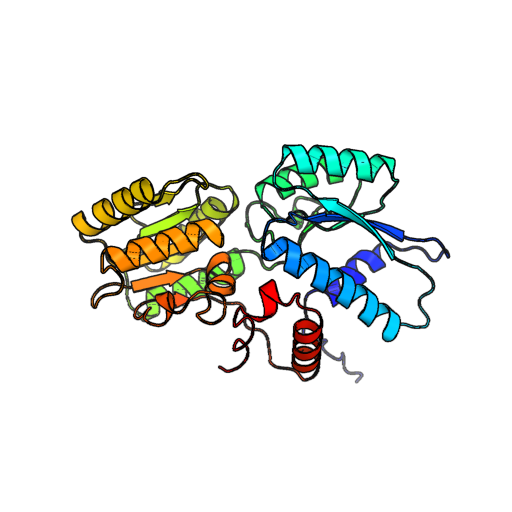8.093 -20.059 1.00 98.44 89 LEU A C 1
ATOM 678 O O . LEU A 1 89 ? 12.931 7.329 -20.843 1.00 98.44 89 LEU A O 1
ATOM 682 N N . LEU A 1 90 ? 11.375 8.895 -20.448 1.00 97.81 90 LEU A N 1
ATOM 683 C CA . LEU A 1 90 ? 10.937 9.001 -21.840 1.00 97.81 90 LEU A CA 1
ATOM 684 C C . LEU A 1 90 ? 12.073 9.483 -22.757 1.00 97.81 90 LEU A C 1
ATOM 686 O O . LEU A 1 90 ? 12.259 8.927 -23.836 1.00 97.81 90 LEU A O 1
ATOM 690 N N . ARG A 1 91 ? 12.857 10.484 -22.330 1.00 97.62 91 ARG A N 1
ATOM 691 C CA . ARG A 1 91 ? 14.034 10.960 -23.084 1.00 97.62 91 ARG A CA 1
ATOM 692 C C . ARG A 1 91 ? 15.145 9.912 -23.151 1.00 97.62 91 ARG A C 1
ATOM 694 O O . ARG A 1 91 ? 15.813 9.813 -24.175 1.00 97.62 91 ARG A O 1
ATOM 701 N N . ASP A 1 92 ? 15.302 9.114 -22.098 1.00 97.00 92 ASP A N 1
ATOM 702 C CA . ASP A 1 92 ? 16.274 8.016 -22.032 1.00 97.00 92 ASP A CA 1
ATOM 703 C C . ASP A 1 92 ? 15.869 6.798 -22.896 1.00 97.00 92 ASP A C 1
ATOM 705 O O . ASP A 1 92 ? 16.670 5.869 -23.090 1.00 97.00 92 ASP A O 1
ATOM 709 N N . GLY A 1 93 ? 14.652 6.823 -23.456 1.00 96.38 93 GLY A N 1
ATOM 710 C CA . GLY A 1 93 ? 14.122 5.817 -24.372 1.00 96.38 93 GLY A CA 1
ATOM 711 C C . GLY A 1 93 ? 13.770 4.511 -23.671 1.00 96.38 93 GLY A C 1
ATOM 712 O O . GLY A 1 93 ? 14.127 3.447 -24.172 1.00 96.38 93 GLY A O 1
ATOM 713 N N . VAL A 1 94 ? 13.151 4.580 -22.487 1.00 97.25 94 VAL A N 1
ATOM 714 C CA . VAL A 1 94 ? 12.654 3.373 -21.812 1.00 97.25 94 VAL A CA 1
ATOM 715 C C . VAL A 1 94 ? 11.443 2.790 -22.529 1.00 97.25 94 VAL A C 1
ATOM 717 O O . VAL A 1 94 ? 10.597 3.513 -23.048 1.00 97.25 94 VAL A O 1
ATOM 720 N N . GLU A 1 95 ? 11.340 1.469 -22.495 1.00 96.81 95 GLU A N 1
ATOM 721 C CA . GLU A 1 95 ? 10.259 0.704 -23.119 1.00 96.81 95 GLU A CA 1
ATOM 722 C C . GLU A 1 95 ? 9.160 0.333 -22.117 1.00 96.81 95 GLU A C 1
ATOM 724 O O . GLU A 1 95 ? 8.059 -0.029 -22.512 1.00 96.81 95 GLU A O 1
ATOM 729 N N . ALA A 1 96 ? 9.441 0.430 -20.815 1.00 97.31 96 ALA A N 1
ATOM 730 C CA . ALA A 1 96 ? 8.478 0.240 -19.735 1.00 97.31 96 ALA A CA 1
ATOM 731 C C . ALA A 1 96 ? 8.915 1.011 -18.483 1.00 97.31 96 ALA A C 1
ATOM 733 O O . ALA A 1 96 ? 10.100 1.313 -18.307 1.00 97.31 96 ALA A O 1
ATOM 734 N N . ILE A 1 97 ? 7.968 1.285 -17.586 1.00 98.25 97 ILE A N 1
ATOM 735 C CA . ILE A 1 97 ? 8.234 1.876 -16.270 1.00 98.25 97 ILE A CA 1
ATOM 736 C C . ILE A 1 97 ? 7.681 0.952 -15.184 1.00 98.25 97 ILE A C 1
ATOM 738 O O . ILE A 1 97 ? 6.497 0.633 -15.171 1.00 98.25 97 ILE A O 1
ATOM 742 N N . ILE A 1 98 ? 8.538 0.541 -14.250 1.00 97.50 98 ILE A N 1
ATOM 743 C CA . ILE A 1 98 ? 8.163 -0.138 -13.009 1.00 97.50 98 ILE A CA 1
ATOM 744 C C . ILE A 1 98 ? 7.993 0.914 -11.915 1.00 97.50 98 ILE A C 1
ATOM 746 O O . ILE A 1 98 ? 8.847 1.782 -11.725 1.00 97.50 98 ILE A O 1
ATOM 750 N N . GLY A 1 99 ? 6.899 0.803 -11.174 1.00 92.19 99 GLY A N 1
ATOM 751 C CA . GLY A 1 99 ? 6.415 1.838 -10.273 1.00 92.19 99 GLY A CA 1
ATOM 752 C C . GLY A 1 99 ? 5.152 2.508 -10.827 1.00 92.19 99 GLY A C 1
ATOM 753 O O . GLY A 1 99 ? 4.648 2.127 -11.884 1.00 92.19 99 GLY A O 1
ATOM 754 N N . PRO A 1 100 ? 4.589 3.478 -10.099 1.00 92.62 100 PRO A N 1
ATOM 755 C CA . PRO A 1 100 ? 5.099 4.060 -8.862 1.00 92.62 100 PRO A CA 1
ATOM 756 C C . PRO A 1 100 ? 4.504 3.354 -7.629 1.00 92.62 100 PRO A C 1
ATOM 758 O O . PRO A 1 100 ? 3.887 2.288 -7.756 1.00 92.62 100 PRO A O 1
ATOM 761 N N . GLN A 1 101 ? 4.711 3.932 -6.439 1.00 89.62 101 GLN A N 1
ATOM 762 C CA . GLN A 1 101 ? 4.367 3.299 -5.164 1.00 89.62 101 GLN A CA 1
ATOM 763 C C . GLN A 1 101 ? 2.985 3.680 -4.613 1.00 89.62 101 GLN A C 1
ATOM 765 O O . GLN A 1 101 ? 2.370 2.850 -3.938 1.00 89.62 101 GLN A O 1
ATOM 770 N N . THR A 1 102 ? 2.491 4.893 -4.879 1.00 92.38 102 THR A N 1
ATOM 771 C CA . THR A 1 102 ? 1.179 5.355 -4.390 1.00 92.38 102 THR A CA 1
ATOM 772 C C . THR A 1 102 ? 0.119 5.363 -5.488 1.00 92.38 102 THR A C 1
ATOM 774 O O . THR A 1 102 ? 0.424 5.358 -6.685 1.00 92.38 102 THR A O 1
ATOM 777 N N . THR A 1 103 ? -1.153 5.380 -5.083 1.00 94.12 103 THR A N 1
ATOM 778 C CA . THR A 1 103 ? -2.280 5.424 -6.026 1.00 94.12 103 THR A CA 1
ATOM 779 C C . THR A 1 103 ? -2.267 6.716 -6.839 1.00 94.12 103 THR A C 1
ATOM 781 O O . THR A 1 103 ? -2.454 6.677 -8.050 1.00 94.12 103 THR A O 1
ATOM 784 N N . GLU A 1 104 ? -1.989 7.848 -6.201 1.00 94.06 104 GLU A N 1
ATOM 785 C CA . GLU A 1 104 ? -1.957 9.179 -6.809 1.00 94.06 104 GLU A CA 1
ATOM 786 C C . GLU A 1 104 ? -0.863 9.269 -7.878 1.00 94.06 104 GLU A C 1
ATOM 788 O O . GLU A 1 104 ? -1.116 9.700 -9.005 1.00 94.06 104 GLU A O 1
ATOM 793 N N . GLN A 1 105 ? 0.341 8.785 -7.556 1.00 95.81 105 GLN A N 1
ATOM 794 C CA . GLN A 1 105 ? 1.436 8.697 -8.518 1.00 95.81 105 GLN A CA 1
ATOM 795 C C . GLN A 1 105 ? 1.050 7.785 -9.694 1.00 95.81 105 GLN A C 1
ATOM 797 O O . GLN A 1 105 ? 1.336 8.099 -10.850 1.00 95.81 105 GLN A O 1
ATOM 802 N N . ALA A 1 106 ? 0.389 6.652 -9.427 1.00 95.25 106 ALA A N 1
ATOM 803 C CA . ALA A 1 106 ? 0.029 5.689 -10.465 1.00 95.25 106 ALA A CA 1
ATOM 804 C C . ALA A 1 106 ? -1.096 6.187 -11.366 1.00 95.25 106 ALA A C 1
ATOM 806 O O . ALA A 1 106 ? -1.081 5.893 -12.559 1.00 95.25 106 ALA A O 1
ATOM 807 N N . MET A 1 107 ? -2.040 6.966 -10.839 1.00 94.44 107 MET A N 1
ATOM 808 C CA . MET A 1 107 ? -3.046 7.652 -11.648 1.00 94.44 107 MET A CA 1
ATOM 809 C C . MET A 1 107 ? -2.382 8.595 -12.654 1.00 94.44 107 MET A C 1
ATOM 811 O O . MET A 1 107 ? -2.725 8.555 -13.836 1.00 94.44 107 MET A O 1
ATOM 815 N N . TYR A 1 108 ? -1.386 9.373 -12.215 1.00 96.12 108 TYR A N 1
ATOM 816 C CA . TYR A 1 108 ? -0.601 10.217 -13.114 1.00 96.12 108 TYR A CA 1
ATOM 817 C C . TYR A 1 108 ? 0.157 9.382 -14.158 1.00 96.12 108 TYR A C 1
ATOM 819 O O . TYR A 1 108 ? -0.008 9.600 -15.362 1.00 96.12 108 TYR A O 1
ATOM 827 N N . LEU A 1 109 ? 0.945 8.389 -13.719 1.00 96.12 109 LEU A N 1
ATOM 828 C CA . LEU A 1 109 ? 1.741 7.574 -14.640 1.00 96.12 109 LEU A CA 1
ATOM 829 C C . LEU A 1 109 ? 0.878 6.772 -15.608 1.00 96.12 109 LEU A C 1
ATOM 831 O O . LEU A 1 109 ? 1.278 6.593 -16.747 1.00 96.12 109 LEU A O 1
ATOM 835 N N . THR A 1 110 ? -0.323 6.354 -15.218 1.00 94.69 110 THR A N 1
ATOM 836 C CA . THR A 1 110 ? -1.251 5.661 -16.120 1.00 94.69 110 THR A CA 1
ATOM 837 C C . THR A 1 110 ? -1.646 6.537 -17.309 1.00 94.69 110 THR A C 1
ATOM 839 O O . THR A 1 110 ? -1.668 6.060 -18.443 1.00 94.69 110 THR A O 1
ATOM 842 N N . GLU A 1 111 ? -1.936 7.822 -17.085 1.00 95.75 111 GLU A N 1
ATOM 843 C CA . GLU A 1 111 ? -2.236 8.747 -18.184 1.00 95.75 111 GLU A CA 1
ATOM 844 C C . GLU A 1 111 ? -0.986 9.091 -19.002 1.00 95.75 111 GLU A C 1
ATOM 846 O O . GLU A 1 111 ? -1.068 9.194 -20.228 1.00 95.75 111 GLU A O 1
ATOM 851 N N . PHE A 1 112 ? 0.176 9.195 -18.352 1.00 96.44 112 PHE A N 1
ATOM 852 C CA . PHE A 1 112 ? 1.464 9.346 -19.030 1.00 96.44 112 PHE A CA 1
ATOM 853 C C . PHE A 1 112 ? 1.752 8.159 -19.963 1.00 96.44 112 PHE A C 1
ATOM 855 O O . PHE A 1 112 ? 1.976 8.346 -21.157 1.00 96.44 112 PHE A O 1
ATOM 862 N N . GLY A 1 113 ? 1.669 6.935 -19.441 1.00 96.44 113 GLY A N 1
ATOM 863 C CA . GLY A 1 113 ? 1.882 5.694 -20.177 1.00 96.44 113 GLY A CA 1
ATOM 864 C C . GLY A 1 113 ? 0.888 5.522 -21.317 1.00 96.44 113 GLY A C 1
ATOM 865 O O . GLY A 1 113 ? 1.283 5.167 -22.419 1.00 96.44 113 GLY A O 1
ATOM 866 N N . ARG A 1 114 ? -0.386 5.890 -21.115 1.00 96.44 114 ARG A N 1
ATOM 867 C CA . ARG A 1 114 ? -1.383 5.921 -22.197 1.00 96.44 114 ARG A CA 1
ATOM 868 C C . ARG A 1 114 ? -1.011 6.900 -23.311 1.00 96.44 114 ARG A C 1
ATOM 870 O O . ARG A 1 114 ? -1.252 6.600 -24.473 1.00 96.44 114 ARG A O 1
ATOM 877 N N . LYS A 1 115 ? -0.487 8.079 -22.970 1.00 97.25 115 LYS A N 1
ATOM 878 C CA . LYS A 1 115 ? -0.143 9.122 -23.947 1.00 97.25 115 LYS A CA 1
ATOM 879 C C . LYS A 1 115 ? 1.088 8.765 -24.780 1.00 97.25 115 LYS A C 1
ATOM 881 O O . LYS A 1 115 ? 1.112 9.083 -25.964 1.00 97.25 115 LYS A O 1
ATOM 886 N N . TYR A 1 116 ? 2.099 8.175 -24.151 1.00 97.12 116 TYR A N 1
ATOM 887 C CA . TYR A 1 116 ? 3.383 7.854 -24.785 1.00 97.12 116 TYR A CA 1
ATOM 888 C C . TYR A 1 116 ? 3.533 6.376 -25.144 1.00 97.12 116 TYR A C 1
ATOM 890 O O . TYR A 1 116 ? 4.598 5.965 -25.586 1.00 97.12 116 TYR A O 1
ATOM 898 N N . GLU A 1 117 ? 2.474 5.595 -24.948 1.00 96.81 117 GLU A N 1
ATOM 899 C CA . GLU A 1 117 ? 2.425 4.157 -25.208 1.00 96.81 117 GLU A CA 1
ATOM 900 C C . GLU A 1 117 ? 3.477 3.347 -24.426 1.00 96.81 117 GLU A C 1
ATOM 902 O O . GLU A 1 117 ? 3.981 2.329 -24.894 1.00 96.81 117 GLU A O 1
ATOM 907 N N . ILE A 1 118 ? 3.777 3.782 -23.198 1.00 97.31 118 ILE A N 1
ATOM 908 C CA . ILE A 1 118 ? 4.733 3.130 -22.295 1.00 97.31 118 ILE A CA 1
ATOM 909 C C . ILE A 1 118 ? 3.962 2.335 -21.231 1.00 97.31 118 ILE A C 1
ATOM 911 O O . ILE A 1 118 ? 3.222 2.938 -20.447 1.00 97.31 118 ILE A O 1
ATOM 915 N N . PRO A 1 119 ? 4.129 1.002 -21.149 1.00 96.81 119 PRO A N 1
ATOM 916 C CA . PRO A 1 119 ? 3.564 0.191 -20.079 1.00 96.81 119 PRO A CA 1
ATOM 917 C C . PRO A 1 119 ? 4.067 0.624 -18.698 1.00 96.81 119 PRO A C 1
ATOM 919 O O . PRO A 1 119 ? 5.271 0.732 -18.457 1.00 96.81 119 PRO A O 1
ATOM 922 N N . ILE A 1 120 ? 3.126 0.820 -17.780 1.00 97.06 120 ILE A N 1
ATOM 923 C CA . ILE A 1 120 ? 3.354 1.156 -16.377 1.00 97.06 120 ILE A CA 1
ATOM 924 C C . ILE A 1 120 ? 3.019 -0.065 -15.532 1.00 97.06 120 ILE A C 1
ATOM 926 O O . ILE A 1 120 ? 1.879 -0.528 -15.535 1.00 97.06 120 ILE A O 1
ATOM 930 N N . ILE A 1 121 ? 3.999 -0.581 -14.800 1.00 96.12 121 ILE A N 1
ATOM 931 C CA . ILE A 1 121 ? 3.882 -1.793 -13.992 1.00 96.12 121 ILE A CA 1
ATOM 932 C C . ILE A 1 121 ? 3.964 -1.403 -12.518 1.00 96.12 121 ILE A C 1
ATOM 934 O O . ILE A 1 121 ? 5.052 -1.199 -11.977 1.00 96.12 121 ILE A O 1
ATOM 938 N N . SER A 1 122 ? 2.817 -1.334 -11.842 1.00 93.19 122 SER A N 1
ATOM 939 C CA . SER A 1 122 ? 2.778 -1.103 -10.395 1.00 93.19 122 SER A CA 1
ATOM 940 C C . SER A 1 122 ? 2.613 -2.411 -9.624 1.00 93.19 122 SER A C 1
ATOM 942 O O . SER A 1 122 ? 1.775 -3.259 -9.942 1.00 93.19 122 SER A O 1
ATOM 944 N N . PHE A 1 123 ? 3.399 -2.553 -8.559 1.00 89.94 123 PHE A N 1
ATOM 945 C CA . PHE A 1 123 ? 3.410 -3.721 -7.676 1.00 89.94 123 PHE A CA 1
ATOM 946 C C . PHE A 1 123 ? 2.902 -3.412 -6.257 1.00 89.94 123 PHE A C 1
ATOM 948 O O . PHE A 1 123 ? 2.846 -4.311 -5.421 1.00 89.94 123 PHE A O 1
ATOM 955 N N . THR A 1 124 ? 2.507 -2.165 -5.979 1.00 88.19 124 THR A N 1
ATOM 956 C CA . THR A 1 124 ? 1.989 -1.727 -4.668 1.00 88.19 124 THR A CA 1
ATOM 957 C C . THR A 1 124 ? 0.572 -1.172 -4.726 1.00 88.19 124 THR A C 1
ATOM 959 O O . THR A 1 124 ? -0.096 -1.131 -3.698 1.00 88.19 124 THR A O 1
ATOM 962 N N . VAL A 1 125 ? 0.096 -0.729 -5.893 1.00 91.31 125 VAL A N 1
ATOM 963 C CA . VAL A 1 125 ? -1.212 -0.077 -6.005 1.00 91.31 125 VAL A CA 1
ATOM 964 C C . VAL A 1 125 ? -2.324 -1.112 -6.015 1.00 91.31 125 VAL A C 1
ATOM 966 O O . VAL A 1 125 ? -2.443 -1.901 -6.947 1.00 91.31 125 VAL A O 1
ATOM 969 N N . THR A 1 126 ? -3.169 -1.083 -4.989 1.00 92.31 126 THR A N 1
ATOM 970 C CA . THR A 1 126 ? -4.251 -2.055 -4.772 1.00 92.31 126 THR A CA 1
ATOM 971 C C . THR A 1 126 ? -5.646 -1.475 -5.011 1.00 92.31 126 THR A C 1
ATOM 973 O O . THR A 1 126 ? -6.606 -2.248 -5.125 1.00 92.31 126 THR A O 1
ATOM 976 N N . THR A 1 127 ? -5.774 -0.147 -5.151 1.00 91.94 127 THR A N 1
ATOM 977 C CA . THR A 1 127 ? -7.083 0.519 -5.204 1.00 91.94 127 THR A CA 1
ATOM 978 C C . THR A 1 127 ? -7.986 -0.068 -6.303 1.00 91.94 127 THR A C 1
ATOM 980 O O . THR A 1 127 ? -7.515 -0.382 -7.407 1.00 91.94 127 THR A O 1
ATOM 983 N N . PRO A 1 128 ? -9.295 -0.243 -6.051 1.00 91.12 128 PRO A N 1
ATOM 984 C CA . PRO A 1 128 ? -10.233 -0.683 -7.079 1.00 91.12 128 PRO A CA 1
ATOM 985 C C . PRO A 1 128 ? -10.445 0.354 -8.192 1.00 91.12 128 PRO A C 1
ATOM 987 O O . PRO A 1 128 ? -10.810 -0.033 -9.301 1.00 91.12 128 PRO A O 1
ATOM 990 N N . SER A 1 129 ? -10.213 1.646 -7.916 1.00 86.19 129 SER A N 1
ATOM 991 C CA . SER A 1 129 ? -10.455 2.738 -8.872 1.00 86.19 129 SER A CA 1
ATOM 992 C C . SER A 1 129 ? -9.500 2.721 -10.070 1.00 86.19 129 SER A C 1
ATOM 994 O O . SER A 1 129 ? -9.838 3.240 -11.133 1.00 86.19 129 SER A O 1
ATOM 996 N N . LEU A 1 130 ? -8.342 2.065 -9.942 1.00 88.12 130 LEU A N 1
ATOM 997 C CA . LEU A 1 130 ? -7.371 1.897 -11.019 1.00 88.12 130 LEU A CA 1
ATOM 998 C C . LEU A 1 130 ? -7.400 0.453 -11.544 1.00 88.12 130 LEU A C 1
ATOM 1000 O O . LEU A 1 130 ? -6.692 -0.436 -11.065 1.00 88.12 130 LEU A O 1
ATOM 1004 N N . SER A 1 131 ? -8.268 0.209 -12.530 1.00 87.62 131 SER A N 1
ATOM 1005 C CA . SER A 1 131 ? -8.485 -1.117 -13.119 1.00 87.62 131 SER A CA 1
ATOM 1006 C C . SER A 1 131 ? -7.690 -1.312 -14.419 1.00 87.62 131 SER A C 1
ATOM 1008 O O . SER A 1 131 ? -7.973 -0.617 -15.400 1.00 87.62 131 SER A O 1
ATOM 1010 N N . PRO A 1 132 ? -6.786 -2.313 -14.501 1.00 84.31 132 PRO A N 1
ATOM 1011 C CA . PRO A 1 132 ? -6.078 -2.662 -15.741 1.00 84.31 132 PRO A CA 1
ATOM 1012 C C . PRO A 1 132 ? -7.010 -2.942 -16.928 1.00 84.31 132 PRO A C 1
ATOM 1014 O O . PRO A 1 132 ? -6.692 -2.626 -18.068 1.00 84.31 132 PRO A O 1
ATOM 1017 N N . LYS A 1 133 ? -8.223 -3.462 -16.670 1.00 85.94 133 LYS A N 1
ATOM 1018 C CA . LYS A 1 133 ? -9.225 -3.724 -17.721 1.00 85.94 133 LYS A CA 1
ATOM 1019 C C . LYS A 1 133 ? -9.660 -2.458 -18.466 1.00 85.94 133 LYS A C 1
ATOM 1021 O O . LYS A 1 133 ? -10.117 -2.549 -19.597 1.00 85.94 133 LYS A O 1
ATOM 1026 N N . GLN A 1 134 ? -9.569 -1.301 -17.815 1.00 88.12 134 GLN A N 1
ATOM 1027 C CA . GLN A 1 134 ? -9.974 -0.004 -18.362 1.00 88.12 134 GLN A CA 1
ATOM 1028 C C . GLN A 1 134 ? -8.771 0.846 -18.796 1.00 88.12 134 GLN A C 1
ATOM 1030 O O . GLN A 1 134 ? -8.954 1.905 -19.394 1.00 88.12 134 GLN A O 1
ATOM 1035 N N . LYS A 1 135 ? -7.547 0.411 -18.478 1.00 91.06 135 LYS A N 1
ATOM 1036 C CA . LYS A 1 135 ? -6.307 1.175 -18.637 1.00 91.06 135 LYS A CA 1
ATOM 1037 C C . LYS A 1 135 ? -5.250 0.283 -19.314 1.00 91.06 135 LYS A C 1
ATOM 1039 O O . LYS A 1 135 ? -4.485 -0.369 -18.614 1.00 91.06 135 LYS A O 1
ATOM 1044 N N . PRO A 1 136 ? -5.190 0.237 -20.660 1.00 88.38 136 PRO A N 1
ATOM 1045 C CA . PRO A 1 136 ? -4.399 -0.760 -21.398 1.00 88.38 136 PRO A CA 1
ATOM 1046 C C . PRO A 1 136 ? -2.880 -0.679 -21.170 1.00 88.38 136 PRO A C 1
ATOM 1048 O O . PRO A 1 136 ? -2.203 -1.693 -21.279 1.00 88.38 136 PRO A O 1
ATOM 1051 N N . TYR A 1 137 ? -2.354 0.496 -20.809 1.00 93.19 137 TYR A N 1
ATOM 1052 C CA . TYR A 1 137 ? -0.938 0.695 -20.467 1.00 93.19 137 TYR A CA 1
ATOM 1053 C C . TYR A 1 137 ? -0.657 0.598 -18.963 1.00 93.19 137 TYR A C 1
ATOM 1055 O O . TYR A 1 137 ? 0.441 0.919 -18.527 1.00 93.19 137 TYR A O 1
ATOM 1063 N N . PHE A 1 138 ? -1.630 0.173 -18.155 1.00 94.19 138 PHE A N 1
ATOM 1064 C CA . PHE A 1 138 ? -1.447 -0.028 -16.723 1.00 94.19 138 PHE A CA 1
ATOM 1065 C C . PHE A 1 138 ? -1.539 -1.511 -16.379 1.00 94.19 138 PHE A C 1
ATOM 1067 O O . PHE A 1 138 ? -2.581 -2.150 -16.528 1.00 94.19 138 PHE A O 1
ATOM 1074 N N . ILE A 1 139 ? -0.437 -2.042 -15.870 1.00 94.06 139 ILE A N 1
ATOM 1075 C CA . ILE A 1 139 ? -0.299 -3.407 -15.389 1.00 94.06 139 ILE A CA 1
ATOM 1076 C C . ILE A 1 139 ? -0.179 -3.341 -13.869 1.00 94.06 139 ILE A C 1
ATOM 1078 O O . ILE A 1 139 ? 0.649 -2.617 -13.314 1.00 94.06 139 ILE A O 1
ATOM 1082 N N . ARG A 1 140 ? -1.023 -4.115 -13.189 1.00 89.88 140 ARG A N 1
ATOM 1083 C CA . ARG A 1 140 ? -1.009 -4.245 -11.734 1.00 89.88 140 ARG A CA 1
ATOM 1084 C C . ARG A 1 140 ? -0.620 -5.665 -11.355 1.00 89.88 140 ARG A C 1
ATOM 1086 O O . ARG A 1 140 ? -1.363 -6.592 -11.665 1.00 89.88 140 ARG A O 1
ATOM 1093 N N . GLU A 1 141 ? 0.479 -5.800 -10.622 1.00 88.50 141 GLU A N 1
ATOM 1094 C CA . GLU A 1 141 ? 0.910 -7.073 -10.021 1.00 88.50 141 GLU A CA 1
ATOM 1095 C C . GLU A 1 141 ? 0.263 -7.320 -8.651 1.00 88.50 141 GLU A C 1
ATOM 1097 O O . GLU A 1 141 ? 0.044 -8.461 -8.242 1.00 88.50 141 GLU A O 1
ATOM 1102 N N . ALA A 1 142 ? -0.077 -6.250 -7.925 1.00 86.56 142 ALA A N 1
ATOM 1103 C CA . ALA A 1 142 ? -0.738 -6.360 -6.632 1.00 86.56 142 ALA A CA 1
ATOM 1104 C C . ALA A 1 142 ? -2.190 -6.859 -6.760 1.00 86.56 142 ALA A C 1
ATOM 1106 O O . ALA A 1 142 ? -2.919 -6.540 -7.705 1.00 86.56 142 ALA A O 1
ATOM 1107 N N . HIS A 1 143 ? -2.659 -7.595 -5.751 1.00 87.19 143 HIS A N 1
ATOM 1108 C CA . HIS A 1 143 ? -4.077 -7.931 -5.654 1.00 87.19 143 HIS A CA 1
ATOM 1109 C C . HIS A 1 143 ? -4.894 -6.670 -5.373 1.00 87.19 143 HIS A C 1
ATOM 1111 O O . HIS A 1 143 ? -4.500 -5.824 -4.575 1.00 87.19 143 HIS A O 1
ATOM 1117 N N . SER A 1 144 ? -6.060 -6.557 -6.007 1.00 92.75 144 SER A N 1
ATOM 1118 C CA . SER A 1 144 ? -6.975 -5.460 -5.698 1.00 92.75 144 SER A CA 1
ATOM 1119 C C . SER A 1 144 ? -7.448 -5.532 -4.249 1.00 92.75 144 SER A C 1
ATOM 1121 O O . SER A 1 144 ? -7.698 -6.624 -3.741 1.00 92.75 144 SER A O 1
ATOM 1123 N N . ASP A 1 145 ? -7.716 -4.382 -3.636 1.00 93.31 145 ASP A N 1
ATOM 1124 C CA . ASP A 1 145 ? -8.384 -4.292 -2.337 1.00 93.31 145 ASP A CA 1
ATOM 1125 C C . ASP A 1 145 ? -9.759 -4.970 -2.313 1.00 93.31 145 ASP A C 1
ATOM 1127 O O . ASP A 1 145 ? -10.223 -5.402 -1.260 1.00 93.31 145 ASP A O 1
ATOM 1131 N N . LEU A 1 146 ? -10.382 -5.180 -3.476 1.00 93.44 146 LEU A N 1
ATOM 1132 C CA . LEU A 1 146 ? -11.590 -6.001 -3.585 1.00 93.44 146 LEU A CA 1
ATOM 1133 C C . LEU A 1 146 ? -11.382 -7.437 -3.085 1.00 93.44 146 LEU A C 1
ATOM 1135 O O . LEU A 1 146 ? -12.311 -8.038 -2.551 1.00 93.44 146 LEU A O 1
ATOM 1139 N N . ALA A 1 147 ? -10.169 -7.983 -3.213 1.00 92.62 147 ALA A N 1
ATOM 1140 C CA . ALA A 1 147 ? -9.858 -9.346 -2.791 1.00 92.62 147 ALA A CA 1
ATOM 1141 C C . ALA A 1 147 ? -9.970 -9.539 -1.269 1.00 92.62 147 ALA A C 1
ATOM 1143 O O . ALA A 1 147 ? -10.214 -10.655 -0.817 1.00 92.62 147 ALA A O 1
ATOM 1144 N N . GLN A 1 148 ? -9.827 -8.471 -0.475 1.00 94.12 148 GLN A N 1
ATOM 1145 C CA . GLN A 1 148 ? -9.934 -8.544 0.987 1.00 94.12 148 GLN A CA 1
ATOM 1146 C C . GLN A 1 148 ? -11.327 -8.201 1.532 1.00 94.12 148 GLN A C 1
ATOM 1148 O O . GLN A 1 148 ? -11.600 -8.500 2.692 1.00 94.12 148 GLN A O 1
ATOM 1153 N N . VAL A 1 149 ? -12.231 -7.636 0.722 1.00 96.25 149 VAL A N 1
ATOM 1154 C CA . VAL A 1 149 ? -13.577 -7.220 1.169 1.00 96.25 149 VAL A CA 1
ATOM 1155 C C . VAL A 1 149 ? -14.349 -8.381 1.796 1.00 96.25 149 VAL A C 1
ATOM 1157 O O . VAL A 1 149 ? -14.914 -8.233 2.877 1.00 96.25 149 VAL A O 1
ATOM 1160 N N . GLN A 1 150 ? -14.328 -9.558 1.165 1.00 94.62 150 GLN A N 1
ATOM 1161 C CA . GLN A 1 150 ? -15.044 -10.727 1.684 1.00 94.62 150 GLN A CA 1
ATOM 1162 C C . GLN A 1 150 ? -14.414 -11.283 2.964 1.00 94.62 150 GLN A C 1
ATOM 1164 O O . GLN A 1 150 ? -15.134 -11.727 3.852 1.00 94.62 150 GLN A O 1
ATOM 1169 N N . ALA A 1 151 ? -13.088 -11.203 3.105 1.00 94.94 151 ALA A N 1
ATOM 1170 C CA . ALA A 1 151 ? -12.411 -11.599 4.337 1.00 94.94 151 ALA A CA 1
ATOM 1171 C C . ALA A 1 151 ? -12.775 -10.664 5.503 1.00 94.94 151 ALA A C 1
ATOM 1173 O O . ALA A 1 151 ? -13.097 -11.135 6.591 1.00 94.94 151 ALA A O 1
ATOM 1174 N N . VAL A 1 152 ? -12.794 -9.346 5.264 1.00 96.38 152 VAL A N 1
ATOM 1175 C CA . VAL A 1 152 ? -13.254 -8.352 6.249 1.00 96.38 152 VAL A CA 1
ATOM 1176 C C . VAL A 1 152 ? -14.708 -8.622 6.648 1.00 96.38 152 VAL A C 1
ATOM 1178 O O . VAL A 1 152 ? -15.018 -8.677 7.837 1.00 96.38 152 VAL A O 1
ATOM 1181 N N . ASN A 1 153 ? -15.586 -8.842 5.665 1.00 95.94 153 ASN A N 1
ATOM 1182 C CA . ASN A 1 153 ? -16.996 -9.151 5.893 1.00 95.94 153 ASN A CA 1
ATOM 1183 C C . ASN A 1 153 ? -17.175 -10.420 6.744 1.00 95.94 153 ASN A C 1
ATOM 1185 O O . ASN A 1 153 ? -17.897 -10.396 7.736 1.00 95.94 153 ASN A O 1
ATOM 1189 N N . ALA A 1 154 ? -16.458 -11.499 6.416 1.00 95.31 154 ALA A N 1
ATOM 1190 C CA . ALA A 1 154 ? -16.524 -12.760 7.150 1.00 95.31 154 ALA A CA 1
ATOM 1191 C C . ALA A 1 154 ? -16.086 -12.613 8.616 1.00 95.31 154 ALA A C 1
ATOM 1193 O O . ALA A 1 154 ? -16.749 -13.141 9.507 1.00 95.31 154 ALA A O 1
ATOM 1194 N N . VAL A 1 155 ? -15.013 -11.856 8.888 1.00 95.31 155 VAL A N 1
ATOM 1195 C CA . VAL A 1 155 ? -14.583 -11.556 10.267 1.00 95.31 155 VAL A CA 1
ATOM 1196 C C . VAL A 1 155 ? -15.681 -10.802 11.017 1.00 95.31 155 VAL A C 1
ATOM 1198 O O . VAL A 1 155 ? -16.046 -11.187 12.124 1.00 95.31 155 VAL A O 1
ATOM 1201 N N . ILE A 1 156 ? -16.251 -9.764 10.404 1.00 96.00 156 ILE A N 1
ATOM 1202 C CA . ILE A 1 156 ? -17.318 -8.961 11.013 1.00 96.00 156 ILE A CA 1
ATOM 1203 C C . ILE A 1 156 ? -18.557 -9.808 11.329 1.00 96.00 156 ILE A C 1
ATOM 1205 O O . ILE A 1 156 ? -19.123 -9.688 12.417 1.00 96.00 156 ILE A O 1
ATOM 1209 N N . GLN A 1 157 ? -18.951 -10.693 10.412 1.00 95.00 157 GLN A N 1
ATOM 1210 C CA . GLN A 1 157 ? -20.063 -11.620 10.616 1.00 95.00 157 GLN A CA 1
ATOM 1211 C C . GLN A 1 157 ? -19.790 -12.622 11.736 1.00 95.00 157 GLN A C 1
ATOM 1213 O O . GLN A 1 157 ? -20.665 -12.851 12.566 1.00 95.00 157 GLN A O 1
ATOM 1218 N N . MET A 1 158 ? -18.586 -13.196 11.777 1.00 94.75 158 MET A N 1
ATOM 1219 C CA . MET A 1 158 ? -18.189 -14.178 12.787 1.00 94.75 158 MET A CA 1
ATOM 1220 C C . MET A 1 158 ? -18.338 -13.628 14.211 1.00 94.75 158 MET A C 1
ATOM 1222 O O . MET A 1 158 ? -18.763 -14.355 15.104 1.00 94.75 158 MET A O 1
ATOM 1226 N N . TYR A 1 159 ? -18.040 -12.341 14.414 1.00 93.38 159 TYR A N 1
ATOM 1227 C CA . TYR A 1 159 ? -18.203 -11.666 15.705 1.00 93.38 159 TYR A CA 1
ATOM 1228 C C . TYR A 1 159 ? -19.574 -10.994 15.900 1.00 93.38 159 TYR A C 1
ATOM 1230 O O . TYR A 1 159 ? -19.844 -10.450 16.969 1.00 93.38 159 TYR A O 1
ATOM 1238 N N . GLY A 1 160 ? -20.453 -11.017 14.893 1.00 95.12 160 GLY A N 1
ATOM 1239 C CA . GLY A 1 160 ? -21.801 -10.448 14.975 1.00 95.12 160 GLY A CA 1
ATOM 1240 C C . GLY A 1 160 ? -21.851 -8.919 15.098 1.00 95.12 160 GLY A C 1
ATOM 1241 O O . GLY A 1 160 ? -22.847 -8.377 15.586 1.00 95.12 160 GLY A O 1
ATOM 1242 N N . TRP A 1 161 ? -20.802 -8.204 14.677 1.00 95.88 161 TRP A N 1
ATOM 1243 C CA . TRP A 1 161 ? -20.753 -6.742 14.773 1.00 95.88 161 TRP A CA 1
ATOM 1244 C C . TRP A 1 161 ? -21.679 -6.074 13.745 1.00 95.88 161 TRP A C 1
ATOM 1246 O O . TRP A 1 161 ? -21.627 -6.361 12.548 1.00 95.88 161 TRP A O 1
ATOM 1256 N N . ARG A 1 162 ? -22.524 -5.143 14.211 1.00 96.25 162 ARG A N 1
ATOM 1257 C CA . ARG A 1 162 ? -23.554 -4.475 13.386 1.00 96.25 162 ARG A CA 1
ATOM 1258 C C . ARG A 1 162 ? -23.213 -3.049 12.968 1.00 96.25 162 ARG A C 1
ATOM 1260 O O . ARG A 1 162 ? -23.736 -2.568 11.966 1.00 96.25 162 ARG A O 1
ATOM 1267 N N . GLU A 1 163 ? -22.342 -2.383 13.713 1.00 97.31 163 GLU A N 1
ATOM 1268 C CA . GLU A 1 163 ? -21.863 -1.038 13.406 1.00 97.31 163 GLU A CA 1
ATOM 1269 C C . GLU A 1 163 ? -20.343 -1.034 13.415 1.00 97.31 163 GLU A C 1
ATOM 1271 O O . GLU A 1 163 ? -19.728 -1.415 14.408 1.00 97.31 163 GLU A O 1
ATOM 1276 N N . ILE A 1 164 ? -19.751 -0.596 12.309 1.00 98.25 164 ILE A N 1
ATOM 1277 C CA . ILE A 1 164 ? -18.302 -0.533 12.132 1.00 98.25 164 ILE A CA 1
ATOM 1278 C C . ILE A 1 164 ? -17.928 0.904 11.801 1.00 98.25 164 ILE A C 1
ATOM 1280 O O . ILE A 1 164 ? -18.529 1.504 10.908 1.00 98.25 164 ILE A O 1
ATOM 1284 N N . VAL A 1 165 ? -16.927 1.449 12.486 1.00 98.56 165 VAL A N 1
ATOM 1285 C CA . VAL A 1 165 ? -16.358 2.761 12.166 1.00 98.56 165 VAL A CA 1
ATOM 1286 C C . VAL A 1 165 ? -15.151 2.573 11.249 1.00 98.56 165 VAL A C 1
ATOM 1288 O O . VAL A 1 165 ? -14.106 2.114 11.717 1.00 98.56 165 VAL A O 1
ATOM 1291 N N . PRO A 1 166 ? -15.243 2.903 9.948 1.00 98.25 166 PRO A N 1
ATOM 1292 C CA . PRO A 1 166 ? -14.073 2.883 9.092 1.00 98.25 166 PRO A CA 1
ATOM 1293 C C . PRO A 1 166 ? -13.229 4.134 9.357 1.00 98.25 166 PRO A C 1
ATOM 1295 O O . PRO A 1 166 ? -13.729 5.262 9.295 1.00 98.25 166 PRO A O 1
ATOM 1298 N N . ILE A 1 167 ? -11.947 3.912 9.624 1.00 98.38 167 ILE A N 1
ATOM 1299 C CA . ILE A 1 167 ? -10.908 4.930 9.737 1.00 98.38 167 ILE A CA 1
ATOM 1300 C C . ILE A 1 167 ? -9.938 4.683 8.585 1.00 98.38 167 ILE A C 1
ATOM 1302 O O . ILE A 1 167 ? -9.340 3.610 8.483 1.00 98.38 167 ILE A O 1
ATOM 1306 N N . TYR A 1 168 ? -9.807 5.642 7.681 1.00 97.56 168 TYR A N 1
ATOM 1307 C CA . TYR A 1 168 ? -8.991 5.481 6.481 1.00 97.56 168 TYR A CA 1
ATOM 1308 C C . TYR A 1 168 ? -8.269 6.770 6.131 1.00 97.56 168 TYR A C 1
ATOM 1310 O O . TYR A 1 168 ? -8.646 7.853 6.578 1.00 97.56 168 TYR A O 1
ATOM 1318 N N . GLU A 1 169 ? -7.167 6.645 5.403 1.00 95.81 169 GLU A N 1
ATOM 1319 C CA . GLU A 1 169 ? -6.405 7.820 4.997 1.00 95.81 169 GLU A CA 1
ATOM 1320 C C . GLU A 1 169 ? -7.163 8.597 3.919 1.00 95.81 169 GLU A C 1
ATOM 1322 O O . GLU A 1 169 ? -7.895 8.015 3.116 1.00 95.81 169 GLU A O 1
ATOM 1327 N N . ASP A 1 170 ? -7.015 9.918 3.911 1.00 96.25 170 ASP A N 1
ATOM 1328 C CA . ASP A 1 170 ? -7.736 10.793 2.985 1.00 96.25 170 ASP A CA 1
ATOM 1329 C C . ASP A 1 170 ? -7.083 10.825 1.591 1.00 96.25 170 ASP A C 1
ATOM 1331 O O . ASP A 1 170 ? -6.608 11.852 1.107 1.00 96.25 170 ASP A O 1
ATOM 1335 N N . THR A 1 171 ? -7.032 9.662 0.946 1.00 94.88 171 THR A N 1
ATOM 1336 C CA . THR A 1 171 ? -6.364 9.419 -0.342 1.00 94.88 171 THR A CA 1
ATOM 1337 C C . THR A 1 171 ? -7.262 8.603 -1.274 1.00 94.88 171 THR A C 1
ATOM 1339 O O . THR A 1 171 ? -8.279 8.043 -0.853 1.00 94.88 171 THR A O 1
ATOM 1342 N N . GLU A 1 172 ? -6.902 8.501 -2.555 1.00 94.19 172 GLU A N 1
ATOM 1343 C CA . GLU A 1 172 ? -7.618 7.632 -3.504 1.00 94.19 172 GLU A CA 1
ATOM 1344 C C . GLU A 1 172 ? -7.468 6.146 -3.157 1.00 94.19 172 GLU A C 1
ATOM 1346 O O . GLU A 1 172 ? -8.353 5.333 -3.447 1.00 94.19 172 GLU A O 1
ATOM 1351 N N . TYR A 1 173 ? -6.370 5.783 -2.493 1.00 94.25 173 TYR A N 1
ATOM 1352 C CA . TYR A 1 173 ? -6.218 4.465 -1.888 1.00 94.25 173 TYR A CA 1
ATOM 1353 C C . TYR A 1 173 ? -7.225 4.276 -0.745 1.00 94.25 173 TYR A C 1
ATOM 1355 O O . TYR A 1 173 ? -8.077 3.391 -0.825 1.00 94.25 173 TYR A O 1
ATOM 1363 N N . GLY A 1 174 ? -7.199 5.156 0.263 1.00 95.31 174 GLY A N 1
ATOM 1364 C CA . GLY A 1 174 ? -8.036 5.029 1.456 1.00 95.31 174 GLY A CA 1
ATOM 1365 C C . GLY A 1 174 ? -9.539 5.060 1.160 1.00 95.31 174 GLY A C 1
ATOM 1366 O O . GLY A 1 174 ? -10.308 4.269 1.710 1.00 95.31 174 GLY A O 1
ATOM 1367 N N . ARG A 1 175 ? -9.975 5.931 0.241 1.00 95.38 175 ARG A N 1
ATOM 1368 C CA . ARG A 1 175 ? -11.382 6.037 -0.181 1.00 95.38 175 ARG A CA 1
ATOM 1369 C C . ARG A 1 175 ? -11.832 4.867 -1.061 1.00 95.38 175 ARG A C 1
ATOM 1371 O O . ARG A 1 175 ? -13.007 4.495 -1.018 1.00 95.38 175 ARG A O 1
ATOM 1378 N N . GLY A 1 176 ? -10.926 4.275 -1.842 1.00 94.38 176 GLY A N 1
ATOM 1379 C CA . GLY A 1 176 ? -11.259 3.361 -2.940 1.00 94.38 176 GLY A CA 1
ATOM 1380 C C . GLY A 1 176 ? -11.974 2.071 -2.524 1.00 94.38 176 GLY A C 1
ATOM 1381 O O . GLY A 1 176 ? -12.824 1.563 -3.259 1.00 94.38 176 GLY A O 1
ATOM 1382 N N . ILE A 1 177 ? -11.679 1.539 -1.336 1.00 95.12 177 ILE A N 1
ATOM 1383 C CA . ILE A 1 177 ? -12.295 0.296 -0.841 1.00 95.12 177 ILE A CA 1
ATOM 1384 C C . ILE A 1 177 ? -13.680 0.519 -0.198 1.00 95.12 177 ILE A C 1
ATOM 1386 O O . ILE A 1 177 ? -14.497 -0.403 -0.145 1.00 95.12 177 ILE A O 1
ATOM 1390 N N . ILE A 1 178 ? -13.974 1.737 0.274 1.00 96.25 178 ILE A N 1
ATOM 1391 C CA . ILE A 1 178 ? -15.121 2.035 1.150 1.00 96.25 178 ILE A CA 1
ATOM 1392 C C . ILE A 1 178 ? -16.487 1.693 0.531 1.00 96.25 178 ILE A C 1
ATOM 1394 O O . ILE A 1 178 ? -17.296 1.097 1.247 1.00 96.25 178 ILE A O 1
ATOM 1398 N N . PRO A 1 179 ? -16.783 2.002 -0.750 1.00 96.25 179 PRO A N 1
ATOM 1399 C CA . PRO A 1 179 ? -18.066 1.632 -1.353 1.00 96.25 179 PRO A CA 1
ATOM 1400 C C . PRO A 1 179 ? -18.298 0.117 -1.353 1.00 96.25 179 PRO A C 1
ATOM 1402 O O . PRO A 1 179 ? -19.340 -0.353 -0.914 1.00 96.25 179 PRO A O 1
ATOM 1405 N N . ASN A 1 180 ? -17.277 -0.656 -1.727 1.00 96.38 180 ASN A N 1
ATOM 1406 C CA . ASN A 1 180 ? -17.367 -2.115 -1.804 1.00 96.38 180 ASN A CA 1
ATOM 1407 C C . ASN A 1 180 ? -17.545 -2.760 -0.422 1.00 96.38 180 ASN A C 1
ATOM 1409 O O . ASN A 1 180 ? -18.264 -3.746 -0.282 1.00 96.38 180 ASN A O 1
ATOM 1413 N N . LEU A 1 181 ? -16.912 -2.194 0.612 1.00 96.69 181 LEU A N 1
ATOM 1414 C CA . LEU A 1 181 ? -17.151 -2.606 1.996 1.00 96.69 181 LEU A CA 1
ATOM 1415 C C . LEU A 1 181 ? -18.570 -2.271 2.450 1.00 96.69 181 LEU A C 1
ATOM 1417 O O . LEU A 1 181 ? -19.199 -3.097 3.103 1.00 96.69 181 LEU A O 1
ATOM 1421 N N . ALA A 1 182 ? -19.073 -1.078 2.122 1.00 96.81 182 ALA A N 1
ATOM 1422 C CA . ALA A 1 182 ? -20.432 -0.682 2.475 1.00 96.81 182 ALA A CA 1
ATOM 1423 C C . ALA A 1 182 ? -21.455 -1.658 1.877 1.00 96.81 182 ALA A C 1
ATOM 1425 O O . ALA A 1 182 ? -22.291 -2.173 2.616 1.00 96.81 182 ALA A O 1
ATOM 1426 N N . ASP A 1 183 ? -21.320 -1.973 0.588 1.00 96.44 183 ASP A N 1
ATOM 1427 C CA . ASP A 1 183 ? -22.214 -2.891 -0.120 1.00 96.44 183 ASP A CA 1
ATOM 1428 C C . ASP A 1 183 ? -22.156 -4.307 0.471 1.00 96.44 183 ASP A C 1
ATOM 1430 O O . ASP A 1 183 ? -23.191 -4.899 0.783 1.00 96.44 183 ASP A O 1
ATOM 1434 N N . ALA A 1 184 ? -20.949 -4.844 0.685 1.00 96.25 184 ALA A N 1
ATOM 1435 C CA . ALA A 1 184 ? -20.762 -6.190 1.227 1.00 96.25 184 ALA A CA 1
ATOM 1436 C C . ALA A 1 184 ? -21.298 -6.337 2.662 1.00 96.25 184 ALA A C 1
ATOM 1438 O O . ALA A 1 184 ? -21.869 -7.370 3.008 1.00 96.25 184 ALA A O 1
ATOM 1439 N N . LEU A 1 185 ? -21.133 -5.308 3.499 1.00 95.81 185 LEU A N 1
ATOM 1440 C CA . LEU A 1 185 ? -21.615 -5.317 4.882 1.00 95.81 185 LEU A CA 1
ATOM 1441 C C . LEU A 1 185 ? -23.128 -5.108 4.966 1.00 95.81 185 LEU A C 1
ATOM 1443 O O . LEU A 1 185 ? -23.793 -5.741 5.790 1.00 95.81 185 LEU A O 1
ATOM 1447 N N . GLN A 1 186 ? -23.687 -4.270 4.090 1.00 93.88 186 GLN A N 1
ATOM 1448 C CA . GLN A 1 186 ? -25.120 -3.992 4.066 1.00 93.88 186 GLN A CA 1
ATOM 1449 C C . GLN A 1 186 ? -25.943 -5.242 3.736 1.00 93.88 186 GLN A C 1
ATOM 1451 O O . GLN A 1 186 ? -27.012 -5.427 4.320 1.00 93.88 186 GLN A O 1
ATOM 1456 N N . GLN A 1 187 ? -25.428 -6.136 2.883 1.00 92.12 187 GLN A N 1
ATOM 1457 C CA . GLN A 1 187 ? -26.042 -7.445 2.604 1.00 92.12 187 GLN A CA 1
ATOM 1458 C C . GLN A 1 187 ? -26.269 -8.277 3.877 1.00 92.12 187 GLN A C 1
ATOM 1460 O O . GLN A 1 187 ? -27.192 -9.085 3.933 1.00 92.12 187 GLN A O 1
ATOM 1465 N N . ASN A 1 188 ? -25.481 -8.022 4.924 1.00 90.88 188 ASN A N 1
ATOM 1466 C CA . ASN A 1 188 ? -25.522 -8.723 6.203 1.00 90.88 188 ASN A CA 1
ATOM 1467 C C . ASN A 1 188 ? -26.141 -7.889 7.332 1.00 90.88 188 ASN A C 1
ATOM 1469 O O . ASN A 1 188 ? -25.982 -8.215 8.506 1.00 90.88 188 ASN A O 1
ATOM 1473 N N . SER A 1 189 ? -26.860 -6.811 6.996 1.00 93.75 189 SER A N 1
ATOM 1474 C CA . SER A 1 189 ? -27.428 -5.858 7.963 1.00 93.75 189 SER A CA 1
ATOM 1475 C C . SER A 1 189 ? -26.394 -5.164 8.864 1.00 93.75 189 SER A C 1
ATOM 1477 O O . SER A 1 189 ? -26.765 -4.586 9.890 1.00 93.75 189 SER A O 1
ATOM 1479 N N . THR A 1 190 ? -25.119 -5.162 8.468 1.00 97.00 190 THR A N 1
ATOM 1480 C CA . THR A 1 190 ? -24.049 -4.401 9.118 1.00 97.00 190 THR A CA 1
ATOM 1481 C C . THR A 1 190 ? -23.853 -3.069 8.402 1.00 97.00 190 THR A C 1
ATOM 1483 O O . THR A 1 190 ? -23.938 -2.980 7.179 1.00 97.00 190 THR A O 1
ATOM 1486 N N . ARG A 1 191 ? -23.599 -1.999 9.158 1.00 96.69 191 ARG A N 1
ATOM 1487 C CA . ARG A 1 191 ? -23.474 -0.640 8.621 1.00 96.69 191 ARG A CA 1
ATOM 1488 C C . ARG A 1 191 ? -22.098 -0.063 8.908 1.00 96.69 191 ARG A C 1
ATOM 1490 O O . ARG A 1 191 ? -21.587 -0.171 10.022 1.00 96.69 191 ARG A O 1
ATOM 1497 N N . LEU A 1 192 ? -21.542 0.624 7.912 1.00 97.00 192 LEU A N 1
ATOM 1498 C CA . LEU A 1 192 ? -20.447 1.561 8.135 1.00 97.00 192 LEU A CA 1
ATOM 1499 C C . LEU A 1 192 ? -21.024 2.855 8.711 1.00 97.00 192 LEU A C 1
ATOM 1501 O O . LEU A 1 192 ? -21.807 3.532 8.044 1.00 97.00 192 LEU A O 1
ATOM 1505 N N . VAL A 1 193 ? -20.632 3.203 9.931 1.00 96.81 193 VAL A N 1
ATOM 1506 C CA . VAL A 1 193 ? -21.077 4.416 10.628 1.00 96.81 193 VAL A CA 1
ATOM 1507 C C . VAL A 1 193 ? -19.897 5.355 10.839 1.00 96.81 193 VAL A C 1
ATOM 1509 O O . VAL A 1 193 ? -18.766 4.907 10.959 1.00 96.81 193 VAL A O 1
ATOM 1512 N N . MET A 1 194 ? -20.153 6.665 10.892 1.00 94.94 194 MET A N 1
ATOM 1513 C CA . MET A 1 194 ? -19.148 7.671 11.271 1.00 94.94 194 MET A CA 1
ATOM 1514 C C . MET A 1 194 ? -17.798 7.524 10.547 1.00 94.94 194 MET A C 1
ATOM 1516 O O . MET A 1 194 ? -16.744 7.406 11.173 1.00 94.94 194 MET A O 1
ATOM 1520 N N . ARG A 1 195 ? -17.840 7.519 9.212 1.00 96.56 195 ARG A N 1
ATOM 1521 C CA . ARG A 1 195 ? -16.642 7.404 8.373 1.00 96.56 195 ARG A CA 1
ATOM 1522 C C . ARG A 1 195 ? -15.631 8.490 8.750 1.00 96.56 195 ARG A C 1
ATOM 1524 O O . ARG A 1 195 ? -15.955 9.670 8.652 1.00 96.56 195 ARG A O 1
ATOM 1531 N N . THR A 1 196 ? -14.435 8.085 9.168 1.00 97.88 196 THR A N 1
ATOM 1532 C CA . THR A 1 196 ? -13.381 8.995 9.631 1.00 97.88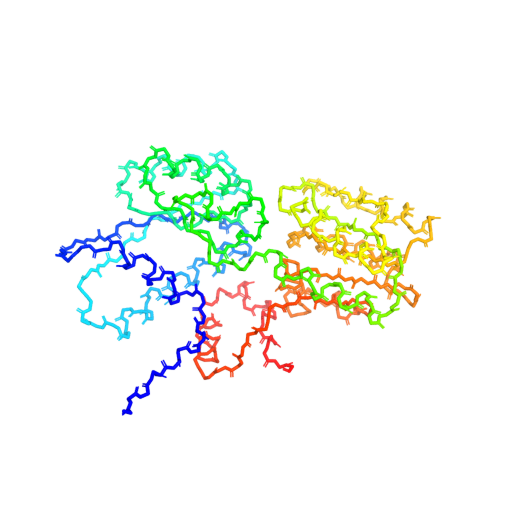 196 THR A CA 1
ATOM 1533 C C . THR A 1 196 ? -12.226 8.977 8.636 1.00 97.88 196 THR A C 1
ATOM 1535 O O . THR A 1 196 ? -11.625 7.930 8.402 1.00 97.88 196 THR A O 1
ATOM 1538 N N . MET A 1 197 ? -11.931 10.138 8.054 1.00 97.50 197 MET A N 1
ATOM 1539 C CA . MET A 1 197 ? -10.807 10.344 7.139 1.00 97.50 197 MET A CA 1
ATOM 1540 C C . MET A 1 197 ? -9.663 11.014 7.888 1.00 97.50 197 MET A C 1
ATOM 1542 O O . MET A 1 197 ? -9.893 11.997 8.590 1.00 97.50 197 MET A O 1
ATOM 1546 N N . ILE A 1 198 ? -8.446 10.496 7.737 1.00 97.75 198 ILE A N 1
ATOM 1547 C CA . ILE A 1 198 ? -7.237 11.082 8.324 1.00 97.75 198 ILE A CA 1
ATOM 1548 C C . ILE A 1 198 ? -6.313 11.542 7.188 1.00 97.75 198 ILE A C 1
ATOM 1550 O O . ILE A 1 198 ? -5.834 10.700 6.424 1.00 97.75 198 ILE A O 1
ATOM 1554 N N . PRO A 1 199 ? -6.046 12.851 7.050 1.00 96.12 199 PRO A N 1
ATOM 1555 C CA . PRO A 1 199 ? -5.077 13.357 6.081 1.00 96.12 199 PRO A CA 1
ATOM 1556 C C . PRO A 1 199 ? -3.683 12.757 6.283 1.00 96.12 199 PRO A C 1
ATOM 1558 O O . PRO A 1 199 ? -3.266 12.521 7.417 1.00 96.12 199 PRO A O 1
ATOM 1561 N N . LEU A 1 200 ? -2.915 12.581 5.201 1.00 92.00 200 LEU A N 1
ATOM 1562 C CA . LEU A 1 200 ? -1.526 12.106 5.311 1.00 92.00 200 LEU A CA 1
ATOM 1563 C C . LEU A 1 200 ? -0.629 13.052 6.126 1.00 92.00 200 LEU A C 1
ATOM 1565 O O . LEU A 1 200 ? 0.352 12.614 6.720 1.00 92.00 200 LEU A O 1
ATOM 1569 N N . SER A 1 201 ? -0.981 14.339 6.163 1.00 93.88 201 SER A N 1
ATOM 1570 C CA . SER A 1 201 ? -0.298 15.387 6.924 1.00 93.88 201 SER A CA 1
ATOM 1571 C C . SER A 1 201 ? -0.798 15.535 8.365 1.00 93.88 201 SER A C 1
ATOM 1573 O O . SER A 1 201 ? -0.361 16.459 9.048 1.00 93.88 201 SER A O 1
ATOM 1575 N N . ALA A 1 202 ? -1.742 14.699 8.811 1.00 95.50 202 ALA A N 1
ATOM 1576 C CA . ALA A 1 202 ? -2.340 14.832 10.132 1.00 95.50 202 ALA A CA 1
ATOM 1577 C C . ALA A 1 202 ? -1.286 14.681 11.234 1.00 95.50 202 ALA A C 1
ATOM 1579 O O . ALA A 1 202 ? -0.521 13.715 11.287 1.00 95.50 202 ALA A O 1
ATOM 1580 N N . SER A 1 203 ? -1.282 15.643 12.145 1.00 95.50 203 SER A N 1
ATOM 1581 C CA . SER A 1 203 ? -0.472 15.608 13.353 1.00 95.50 203 SER A CA 1
ATOM 1582 C C . SER A 1 203 ? -1.020 14.594 14.360 1.00 95.50 203 SER A C 1
ATOM 1584 O O . SER A 1 203 ? -2.194 14.217 14.348 1.00 95.50 203 SER A O 1
ATOM 1586 N N . GLU A 1 204 ? -0.171 14.166 15.296 1.00 91.75 204 GLU A N 1
ATOM 1587 C CA . GLU A 1 204 ? -0.589 13.260 16.370 1.00 91.75 204 GLU A CA 1
ATOM 1588 C C . GLU A 1 204 ? -1.745 13.841 17.205 1.00 91.75 204 GLU A C 1
ATOM 1590 O O . GLU A 1 204 ? -2.642 13.109 17.618 1.00 91.75 204 GLU A O 1
ATOM 1595 N N . THR A 1 205 ? -1.767 15.160 17.419 1.00 95.75 205 THR A N 1
ATOM 1596 C CA . THR A 1 205 ? -2.829 15.844 18.170 1.00 95.75 205 THR A CA 1
ATOM 1597 C C . THR A 1 205 ? -4.170 15.809 17.439 1.00 95.75 205 THR A C 1
ATOM 1599 O O . THR A 1 205 ? -5.200 15.594 18.079 1.00 95.75 205 THR A O 1
ATOM 1602 N N . GLU A 1 206 ? -4.176 15.970 16.114 1.00 96.94 206 GLU A N 1
ATOM 1603 C CA . GLU A 1 206 ? -5.381 15.840 15.284 1.00 96.94 206 GLU A CA 1
ATOM 1604 C C . GLU A 1 206 ? -5.912 14.403 15.295 1.00 96.94 206 GLU A C 1
ATOM 1606 O O . GLU A 1 206 ? -7.106 14.190 15.508 1.00 96.94 206 GLU A O 1
ATOM 1611 N N . ILE A 1 207 ? -5.023 13.411 15.168 1.00 97.44 207 ILE A N 1
ATOM 1612 C CA . ILE A 1 207 ? -5.385 11.990 15.257 1.00 97.44 207 ILE A CA 1
ATOM 1613 C C . ILE A 1 207 ? -5.986 11.666 16.632 1.00 97.44 207 ILE A C 1
ATOM 1615 O O . ILE A 1 207 ? -7.056 11.064 16.714 1.00 97.44 207 ILE A O 1
ATOM 1619 N N . LEU A 1 208 ? -5.337 12.090 17.721 1.00 96.56 208 LEU A N 1
ATOM 1620 C CA . LEU A 1 208 ? -5.835 11.885 19.085 1.00 96.56 208 LEU A CA 1
ATOM 1621 C C . LEU A 1 208 ? -7.206 12.531 19.295 1.00 96.56 208 LEU A C 1
ATOM 1623 O O . LEU A 1 208 ? -8.069 11.941 19.941 1.00 96.56 208 LEU A O 1
ATOM 1627 N N . LYS A 1 209 ? -7.427 13.730 18.746 1.00 97.06 209 LYS A N 1
ATOM 1628 C CA . LYS A 1 209 ? -8.716 14.423 18.829 1.00 97.06 209 LYS A CA 1
ATOM 1629 C C . LYS A 1 209 ? -9.831 13.616 18.160 1.00 97.06 209 LYS A C 1
ATOM 1631 O O . LYS A 1 209 ? -10.898 13.467 18.755 1.00 97.06 209 LYS A O 1
ATOM 1636 N N . GLU A 1 210 ? -9.586 13.068 16.971 1.00 97.25 210 GLU A N 1
ATOM 1637 C CA . GLU A 1 210 ? -10.566 12.213 16.291 1.00 97.25 210 GLU A CA 1
ATOM 1638 C C . GLU A 1 210 ? -10.842 10.922 17.069 1.00 97.25 210 GLU A C 1
ATOM 1640 O O . GLU A 1 210 ? -12.001 10.552 17.254 1.00 97.25 210 GLU A O 1
ATOM 1645 N N . LEU A 1 211 ? -9.809 10.266 17.602 1.00 97.88 211 LEU A N 1
ATOM 1646 C CA . LEU A 1 211 ? -9.987 9.053 18.404 1.00 97.88 211 LEU A CA 1
ATOM 1647 C C . LEU A 1 211 ? -10.766 9.313 19.702 1.00 97.88 211 LEU A C 1
ATOM 1649 O O . LEU A 1 211 ? -11.663 8.538 20.037 1.00 97.88 211 LEU A O 1
ATOM 1653 N N . LYS A 1 212 ? -10.503 10.433 20.387 1.00 97.56 212 LYS A N 1
ATOM 1654 C CA . LYS A 1 212 ? -11.286 10.867 21.556 1.00 97.56 212 LYS A CA 1
ATOM 1655 C C . LYS A 1 212 ? -12.745 11.101 21.202 1.00 97.56 212 LYS A C 1
ATOM 1657 O O . LYS A 1 212 ? -13.617 10.571 21.876 1.00 97.56 212 LYS A O 1
ATOM 1662 N N . ARG A 1 213 ? -13.021 11.787 20.090 1.00 97.44 213 ARG A N 1
ATOM 1663 C CA . ARG A 1 213 ? -14.393 11.987 19.604 1.00 97.44 213 ARG A CA 1
ATOM 1664 C C . ARG A 1 213 ? -15.118 10.655 19.378 1.00 97.44 213 ARG A C 1
ATOM 1666 O O . ARG A 1 213 ? -16.280 10.521 19.750 1.00 97.44 213 ARG A O 1
ATOM 1673 N N . LEU A 1 214 ? -14.455 9.663 18.776 1.00 97.94 214 LEU A N 1
ATOM 1674 C CA . LEU A 1 214 ? -15.035 8.329 18.561 1.00 97.94 214 LEU A CA 1
ATOM 1675 C C . LEU A 1 214 ? -15.303 7.595 19.883 1.00 97.94 214 LEU A C 1
ATOM 1677 O O . LEU A 1 214 ? -16.350 6.961 20.031 1.00 97.94 214 LEU A O 1
ATOM 1681 N N . LYS A 1 215 ? -14.387 7.722 20.845 1.00 96.56 215 LYS A N 1
ATOM 1682 C CA . LYS A 1 215 ? -14.507 7.164 22.195 1.00 96.56 215 LYS A CA 1
ATOM 1683 C C . LYS A 1 215 ? -15.647 7.803 22.994 1.00 96.56 215 LYS A C 1
ATOM 1685 O O . LYS A 1 215 ? -16.445 7.074 23.578 1.00 96.56 215 LYS A O 1
ATOM 1690 N N . ASP A 1 216 ? -15.776 9.127 22.955 1.00 97.06 216 ASP A N 1
ATOM 1691 C CA . ASP A 1 216 ? -16.857 9.883 23.608 1.00 97.06 216 ASP A CA 1
ATOM 1692 C C . ASP A 1 216 ? -18.232 9.534 23.019 1.00 97.06 216 ASP A C 1
ATOM 1694 O O . ASP A 1 216 ? -19.250 9.575 23.703 1.00 97.06 216 ASP A O 1
ATOM 1698 N N . MET A 1 217 ? -18.263 9.121 21.750 1.00 96.75 217 MET A N 1
ATOM 1699 C CA . MET A 1 217 ? -19.455 8.597 21.076 1.00 96.75 217 MET A CA 1
ATOM 1700 C C . MET A 1 217 ? -19.664 7.087 21.282 1.00 96.75 217 MET A C 1
ATOM 1702 O O . MET A 1 217 ? -20.480 6.478 20.584 1.00 96.75 217 MET A O 1
ATOM 1706 N N . HIS A 1 218 ? -18.931 6.478 22.218 1.00 95.62 218 HIS A N 1
ATOM 1707 C CA . HIS A 1 218 ? -19.000 5.061 22.583 1.00 95.62 218 HIS A CA 1
ATOM 1708 C C . HIS A 1 218 ? -18.817 4.100 21.398 1.00 95.62 218 HIS A C 1
ATOM 1710 O O . HIS A 1 218 ? -19.428 3.030 21.348 1.00 95.62 218 HIS A O 1
ATOM 1716 N N . LYS A 1 219 ? -17.988 4.467 20.414 1.00 97.50 219 LYS A N 1
ATOM 1717 C CA . LYS A 1 219 ? -17.641 3.572 19.306 1.00 97.50 219 LYS A CA 1
ATOM 1718 C C . LYS A 1 219 ? -16.492 2.655 19.703 1.00 97.50 219 LYS A C 1
ATOM 1720 O O . LYS A 1 219 ? -15.504 3.108 20.272 1.00 97.50 219 LYS A O 1
ATOM 1725 N N . THR A 1 220 ? -16.634 1.369 19.391 1.00 96.00 220 THR A N 1
ATOM 1726 C CA . THR A 1 220 ? -15.713 0.331 19.874 1.00 96.00 220 THR A CA 1
ATOM 1727 C C . THR A 1 220 ? -15.163 -0.589 18.788 1.00 96.00 220 THR A C 1
ATOM 1729 O O . THR A 1 220 ? -14.120 -1.204 19.000 1.00 96.00 220 THR A O 1
ATOM 1732 N N . ILE A 1 221 ? -15.827 -0.676 17.629 1.00 97.44 221 ILE A N 1
ATOM 1733 C CA . ILE A 1 221 ? -15.427 -1.551 16.521 1.00 97.44 221 ILE A CA 1
ATOM 1734 C C . ILE A 1 221 ? -14.929 -0.706 15.349 1.00 97.44 221 ILE A C 1
ATOM 1736 O O . ILE A 1 221 ? -15.695 0.047 14.737 1.00 97.44 221 ILE A O 1
ATOM 1740 N N . PHE A 1 222 ? -13.647 -0.851 15.026 1.00 97.94 222 PHE A N 1
ATOM 1741 C CA . PHE A 1 222 ? -12.953 -0.032 14.038 1.00 97.94 222 PHE A CA 1
ATOM 1742 C C . PHE A 1 222 ? -12.422 -0.872 12.879 1.00 97.94 222 PHE A C 1
ATOM 1744 O O . PHE A 1 222 ? -11.890 -1.961 13.078 1.00 97.94 222 PHE A O 1
ATOM 1751 N N . LEU A 1 223 ? -12.525 -0.343 11.662 1.00 97.94 223 LEU A N 1
ATOM 1752 C CA . LEU A 1 223 ? -11.876 -0.889 10.472 1.00 97.94 223 LEU A CA 1
ATOM 1753 C C . LEU A 1 223 ? -10.844 0.118 9.968 1.00 97.94 223 LEU A C 1
ATOM 1755 O O . LEU A 1 223 ? -11.210 1.200 9.521 1.00 97.94 223 LEU A O 1
ATOM 1759 N N . LEU A 1 224 ? -9.568 -0.245 10.025 1.00 96.94 224 LEU A N 1
ATOM 1760 C CA . LEU A 1 224 ? -8.447 0.608 9.658 1.00 96.94 224 LEU A CA 1
ATOM 1761 C C . LEU A 1 224 ? -7.925 0.263 8.254 1.00 96.94 224 LEU A C 1
ATOM 1763 O O . LEU A 1 224 ? -7.447 -0.852 7.996 1.00 96.94 224 LEU A O 1
ATOM 1767 N N . HIS A 1 225 ? -7.994 1.237 7.345 1.00 96.31 225 HIS A N 1
ATOM 1768 C CA . HIS A 1 225 ? -7.484 1.124 5.978 1.00 96.31 225 HIS A CA 1
ATOM 1769 C C . HIS A 1 225 ? -6.581 2.298 5.604 1.00 96.31 225 HIS A C 1
ATOM 1771 O O . HIS A 1 225 ? -7.038 3.369 5.217 1.00 96.31 225 HIS A O 1
ATOM 1777 N N . MET A 1 226 ? -5.276 2.095 5.785 1.00 91.38 226 MET A N 1
ATOM 1778 C CA . MET A 1 226 ? -4.253 3.135 5.669 1.00 91.38 226 MET A CA 1
ATOM 1779 C C . MET A 1 226 ? -2.923 2.570 5.180 1.00 91.38 226 MET A C 1
ATOM 1781 O O . MET A 1 226 ? -2.689 1.361 5.241 1.00 91.38 226 MET A O 1
ATOM 1785 N N . SER A 1 227 ? -2.054 3.460 4.716 1.00 85.44 227 SER A N 1
ATOM 1786 C CA . SER A 1 227 ? -0.635 3.212 4.495 1.00 85.44 227 SER A CA 1
ATOM 1787 C C . SER A 1 227 ? 0.147 3.188 5.818 1.00 85.44 227 SER A C 1
ATOM 1789 O O . SER A 1 227 ? -0.345 3.565 6.887 1.00 85.44 227 SER A O 1
ATOM 1791 N N . GLY A 1 228 ? 1.393 2.711 5.752 1.00 81.75 228 GLY A N 1
ATOM 1792 C CA . GLY A 1 228 ? 2.207 2.384 6.925 1.00 81.75 228 GLY A CA 1
ATOM 1793 C C . GLY A 1 228 ? 2.427 3.528 7.921 1.00 81.75 228 GLY A C 1
ATOM 1794 O O . GLY A 1 228 ? 2.234 3.322 9.117 1.00 81.75 228 GLY A O 1
ATOM 1795 N N . CYS A 1 229 ? 2.849 4.712 7.466 1.00 80.19 229 CYS A N 1
ATOM 1796 C CA . CYS A 1 229 ? 3.266 5.797 8.365 1.00 80.19 229 CYS A CA 1
ATOM 1797 C C . CYS A 1 229 ? 2.097 6.337 9.203 1.00 80.19 229 CYS A C 1
ATOM 1799 O O . CYS A 1 229 ? 2.158 6.316 10.432 1.00 80.19 229 CYS A O 1
ATOM 1801 N N . VAL A 1 230 ? 1.008 6.743 8.548 1.00 87.12 230 VAL A N 1
ATOM 1802 C CA . VAL A 1 230 ? -0.178 7.299 9.219 1.00 87.12 230 VAL A CA 1
ATOM 1803 C C . VAL A 1 230 ? -0.897 6.225 10.030 1.00 87.12 230 VAL A C 1
ATOM 1805 O O . VAL A 1 230 ? -1.272 6.462 11.176 1.00 87.12 230 VAL A O 1
ATOM 1808 N N . GLY A 1 231 ? -1.009 5.005 9.496 1.00 89.50 231 GLY A N 1
ATOM 1809 C CA . GLY A 1 231 ? -1.620 3.892 10.219 1.00 89.50 231 GLY A CA 1
ATOM 1810 C C . GLY A 1 231 ? -0.899 3.566 11.531 1.00 89.50 231 GLY A C 1
ATOM 1811 O O . GLY A 1 231 ? -1.553 3.315 12.542 1.00 89.50 231 GLY A O 1
ATOM 1812 N N . ARG A 1 232 ? 0.441 3.642 11.565 1.00 85.75 232 ARG A N 1
ATOM 1813 C CA . ARG A 1 232 ? 1.222 3.494 12.809 1.00 85.75 232 ARG A CA 1
ATOM 1814 C C . ARG A 1 232 ? 0.913 4.602 13.817 1.00 85.75 232 ARG A C 1
ATOM 1816 O O . ARG A 1 232 ? 0.782 4.305 15.003 1.00 85.75 232 ARG A O 1
ATOM 1823 N N . MET A 1 233 ? 0.769 5.849 13.368 1.00 88.38 233 MET A N 1
ATOM 1824 C CA . MET A 1 233 ? 0.400 6.968 14.245 1.00 88.38 233 MET A CA 1
ATOM 1825 C C . MET A 1 233 ? -0.999 6.775 14.842 1.00 88.38 233 MET A C 1
ATOM 1827 O O . MET A 1 233 ? -1.163 6.928 16.050 1.00 88.38 233 MET A O 1
ATOM 1831 N N . VAL A 1 234 ? -1.979 6.352 14.034 1.00 93.44 234 VAL A N 1
ATOM 1832 C CA . VAL A 1 234 ? -3.343 6.041 14.501 1.00 93.44 234 VAL A CA 1
ATOM 1833 C C . VAL A 1 234 ? -3.337 4.922 15.536 1.00 93.44 234 VAL A C 1
ATOM 1835 O O . VAL A 1 234 ? -3.928 5.073 16.602 1.00 93.44 234 VAL A O 1
ATOM 1838 N N . LEU A 1 235 ? -2.635 3.819 15.268 1.00 89.94 235 LEU A N 1
ATOM 1839 C CA . LEU A 1 235 ? -2.545 2.703 16.208 1.00 89.94 235 LEU A CA 1
ATOM 1840 C C . LEU A 1 235 ? -1.829 3.086 17.517 1.00 89.94 235 LEU A C 1
ATOM 1842 O O . LEU A 1 235 ? -2.247 2.662 18.594 1.00 89.94 235 LEU A O 1
ATOM 1846 N N . SER A 1 236 ? -0.783 3.912 17.444 1.00 87.06 236 SER A N 1
ATOM 1847 C CA . SER A 1 236 ? -0.087 4.440 18.626 1.00 87.06 236 SER A CA 1
ATOM 1848 C C . SER A 1 236 ? -1.002 5.335 19.469 1.00 87.06 236 SER A C 1
ATOM 1850 O O . SER A 1 236 ? -1.117 5.153 20.683 1.00 87.06 236 SER A O 1
ATOM 1852 N N . ALA A 1 237 ? -1.724 6.254 18.827 1.00 91.25 237 ALA A N 1
ATOM 1853 C CA . ALA A 1 237 ? -2.695 7.121 19.483 1.00 91.25 237 ALA A CA 1
ATOM 1854 C C . ALA A 1 237 ? -3.851 6.318 20.116 1.00 91.25 237 ALA A C 1
ATOM 1856 O O . ALA A 1 237 ? -4.212 6.559 21.266 1.00 91.25 237 ALA A O 1
ATOM 1857 N N . ALA A 1 238 ? -4.366 5.299 19.421 1.00 92.19 238 ALA A N 1
ATOM 1858 C CA . ALA A 1 238 ? -5.402 4.402 19.937 1.00 92.19 238 ALA A CA 1
ATOM 1859 C C . ALA A 1 238 ? -4.944 3.653 21.195 1.00 92.19 238 ALA A C 1
ATOM 1861 O O . ALA A 1 238 ? -5.697 3.555 22.168 1.00 92.19 238 ALA A O 1
ATOM 1862 N N . LYS A 1 239 ? -3.689 3.184 21.215 1.00 87.75 239 LYS A N 1
ATOM 1863 C CA . LYS A 1 239 ? -3.081 2.577 22.405 1.00 87.75 239 LYS A CA 1
ATOM 1864 C C . LYS A 1 239 ? -3.049 3.554 23.580 1.00 87.75 239 LYS A C 1
ATOM 1866 O O . LYS A 1 239 ? -3.461 3.184 24.677 1.00 87.75 239 LYS A O 1
ATOM 1871 N N . LYS A 1 240 ? -2.582 4.789 23.354 1.00 88.12 240 LYS A N 1
ATOM 1872 C CA . LYS A 1 240 ? -2.508 5.839 24.389 1.00 88.12 240 LYS A CA 1
ATOM 1873 C C . LYS A 1 240 ? -3.881 6.166 24.977 1.00 88.12 240 LYS A C 1
ATOM 1875 O O . LYS A 1 240 ? -3.994 6.379 26.178 1.00 88.12 240 LYS A O 1
ATOM 1880 N N . GLU A 1 241 ? -4.926 6.124 24.155 1.00 91.69 241 GLU A N 1
ATOM 1881 C CA . GLU A 1 241 ? -6.313 6.340 24.581 1.00 91.69 241 GLU A CA 1
ATOM 1882 C C . GLU A 1 241 ? -6.985 5.089 25.179 1.00 91.69 241 GLU A C 1
ATOM 1884 O O . GLU A 1 241 ? -8.175 5.117 25.507 1.00 91.69 241 GLU A O 1
ATOM 1889 N N . GLY A 1 242 ? -6.251 3.984 25.350 1.00 91.12 242 GLY A N 1
ATOM 1890 C CA . GLY A 1 242 ? -6.768 2.746 25.934 1.00 91.12 242 GLY A CA 1
ATOM 1891 C C . GLY A 1 242 ? -7.775 2.018 25.040 1.00 91.12 242 GLY A C 1
ATOM 1892 O O . GLY A 1 242 ? -8.542 1.194 25.528 1.00 91.12 242 GLY A O 1
ATOM 1893 N N . MET A 1 243 ? -7.780 2.288 23.734 1.00 93.31 243 MET A N 1
ATOM 1894 C CA . MET A 1 243 ? -8.730 1.710 22.772 1.00 93.31 243 MET A CA 1
ATOM 1895 C C . MET A 1 243 ? -8.332 0.303 22.292 1.00 93.31 243 MET A C 1
ATOM 1897 O O . MET A 1 243 ? -8.906 -0.201 21.334 1.00 93.31 243 MET A O 1
ATOM 1901 N N . PHE A 1 244 ? -7.354 -0.334 22.942 1.00 89.12 244 PHE A N 1
ATOM 1902 C CA . PHE A 1 244 ? -7.041 -1.770 22.819 1.00 89.12 244 PHE A CA 1
ATOM 1903 C C . PHE A 1 244 ? -7.469 -2.567 24.059 1.00 89.12 244 PHE A C 1
ATOM 1905 O O . PHE A 1 244 ? -7.164 -3.750 24.178 1.00 89.12 244 PHE A O 1
ATOM 1912 N N . SER A 1 245 ? -8.131 -1.911 25.015 1.00 88.56 245 SER A N 1
ATOM 1913 C CA . SER A 1 245 ? -8.676 -2.580 26.194 1.00 88.56 245 SER A CA 1
ATOM 1914 C C . SER A 1 245 ? -9.892 -3.442 25.840 1.00 88.56 245 SER A C 1
ATOM 1916 O O . SER A 1 245 ? -10.438 -3.370 24.735 1.00 88.56 245 SER A O 1
ATOM 1918 N N . GLU A 1 246 ? -10.311 -4.277 26.789 1.00 89.00 246 GLU A N 1
ATOM 1919 C CA . GLU A 1 246 ? -11.518 -5.087 26.664 1.00 89.00 246 GLU A CA 1
ATOM 1920 C C . GLU A 1 246 ? -12.728 -4.239 26.231 1.00 89.00 246 GLU A C 1
ATOM 1922 O O . GLU A 1 246 ? -12.942 -3.126 26.710 1.00 89.00 246 GLU A O 1
ATOM 1927 N N . GLY A 1 247 ? -13.507 -4.772 25.287 1.00 89.88 247 GLY A N 1
ATOM 1928 C CA . GLY A 1 247 ? -14.648 -4.088 24.676 1.00 89.88 247 GLY A CA 1
ATOM 1929 C C . GLY A 1 247 ? -14.340 -3.408 23.340 1.00 89.88 247 GLY A C 1
ATOM 1930 O O . GLY A 1 247 ? -15.281 -3.118 22.604 1.00 89.88 247 GLY A O 1
ATOM 1931 N N . TYR A 1 248 ? -13.066 -3.219 22.986 1.00 94.12 248 TYR A N 1
ATOM 1932 C CA . TYR A 1 248 ? -12.649 -2.698 21.682 1.00 94.12 248 TYR A CA 1
ATOM 1933 C C . TYR A 1 248 ? -12.224 -3.801 20.709 1.00 94.12 248 TYR A C 1
ATOM 1935 O O . T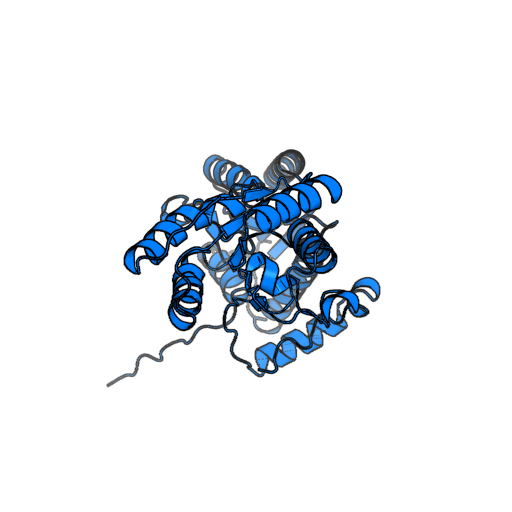YR A 1 248 ? -11.646 -4.813 21.105 1.00 94.12 248 TYR A O 1
ATOM 1943 N N . ALA A 1 249 ? -12.455 -3.574 19.415 1.00 94.31 249 ALA A N 1
ATOM 1944 C CA . ALA A 1 249 ? -11.928 -4.417 18.349 1.00 94.31 249 ALA A CA 1
ATOM 1945 C C . ALA A 1 249 ? -11.467 -3.585 17.148 1.00 94.31 249 ALA A C 1
ATOM 1947 O O . ALA A 1 249 ? -12.140 -2.642 16.726 1.00 94.31 249 ALA A O 1
ATOM 1948 N N . TRP A 1 250 ? -10.333 -3.975 16.570 1.00 94.75 250 TRP A N 1
ATOM 1949 C CA . TRP A 1 250 ? -9.742 -3.332 15.400 1.00 94.75 250 TRP A CA 1
ATOM 1950 C C . TRP A 1 250 ? -9.520 -4.352 14.298 1.00 94.75 250 TRP A C 1
ATOM 1952 O O . TRP A 1 250 ? -8.803 -5.329 14.483 1.00 94.75 250 TRP A O 1
ATOM 1962 N N . ILE A 1 251 ? -10.080 -4.102 13.123 1.00 95.38 251 ILE A N 1
ATOM 1963 C CA . ILE A 1 251 ? -9.764 -4.845 11.908 1.00 95.38 251 ILE A CA 1
ATOM 1964 C C . ILE A 1 251 ? -8.787 -4.000 11.103 1.00 95.38 251 ILE A C 1
ATOM 1966 O O . ILE A 1 251 ? -9.069 -2.843 10.808 1.00 95.38 251 ILE A O 1
ATOM 1970 N N . VAL A 1 252 ? -7.650 -4.564 10.716 1.00 93.62 252 VAL A N 1
ATOM 1971 C CA . VAL A 1 252 ? -6.624 -3.869 9.935 1.00 93.62 252 VAL A CA 1
ATOM 1972 C C . VAL A 1 252 ? -6.494 -4.538 8.572 1.00 93.62 252 VAL A C 1
ATOM 1974 O O . VAL A 1 252 ? -6.193 -5.726 8.474 1.00 93.62 252 VAL A O 1
ATOM 1977 N N . THR A 1 253 ? -6.723 -3.773 7.509 1.00 93.56 253 THR A N 1
ATOM 1978 C CA . THR A 1 253 ? -6.602 -4.245 6.115 1.00 93.56 253 THR A CA 1
ATOM 1979 C C . THR A 1 253 ? -5.149 -4.515 5.710 1.00 93.56 253 THR A C 1
ATOM 1981 O O . THR A 1 253 ? -4.217 -4.083 6.395 1.00 93.56 253 THR A O 1
ATOM 1984 N N . ASN A 1 254 ? -4.938 -5.210 4.583 1.00 88.62 254 ASN A N 1
ATOM 1985 C CA . ASN A 1 254 ? -3.606 -5.698 4.197 1.00 88.62 254 ASN A CA 1
ATOM 1986 C C . ASN A 1 254 ? -2.534 -4.603 4.099 1.00 88.62 254 ASN A C 1
ATOM 1988 O O . ASN A 1 254 ? -1.406 -4.831 4.534 1.00 88.62 254 ASN A O 1
ATOM 1992 N N . GLY A 1 255 ? -2.885 -3.412 3.596 1.00 84.56 255 GLY A N 1
ATOM 1993 C CA . GLY A 1 255 ? -1.883 -2.381 3.331 1.00 84.56 255 GLY A CA 1
ATOM 1994 C C . GLY A 1 255 ? -1.188 -1.890 4.596 1.00 84.56 255 GLY A C 1
ATOM 1995 O O . GLY A 1 255 ? -0.007 -1.553 4.552 1.00 84.56 255 GLY A O 1
ATOM 1996 N N . LEU A 1 256 ? -1.874 -1.946 5.743 1.00 85.06 256 LEU A N 1
ATOM 1997 C CA . LEU A 1 256 ? -1.251 -1.702 7.037 1.00 85.06 256 LEU A CA 1
ATOM 1998 C C . LEU A 1 256 ? -0.813 -3.004 7.707 1.00 85.06 256 LEU A C 1
ATOM 2000 O O . LEU A 1 256 ? 0.313 -3.076 8.190 1.00 85.06 256 LEU A O 1
ATOM 2004 N N . SER A 1 257 ? -1.652 -4.044 7.721 1.00 83.75 257 SER A N 1
ATOM 2005 C CA . SER A 1 257 ? -1.391 -5.280 8.474 1.00 83.75 257 SER A CA 1
ATOM 2006 C C . SER A 1 257 ? -0.120 -5.998 8.003 1.00 83.75 257 SER A C 1
ATOM 2008 O O . SER A 1 257 ? 0.571 -6.599 8.824 1.00 83.75 257 SER A O 1
ATOM 2010 N N . CYS A 1 258 ? 0.236 -5.911 6.718 1.00 78.81 258 CYS A N 1
ATOM 2011 C CA . CYS A 1 258 ? 1.488 -6.440 6.177 1.00 78.81 258 CYS A CA 1
ATOM 2012 C C . CYS A 1 258 ? 2.724 -5.625 6.610 1.00 78.81 258 CYS A C 1
ATOM 2014 O O . CYS A 1 258 ? 3.834 -6.146 6.557 1.00 78.81 258 CYS A O 1
ATOM 2016 N N . LEU A 1 259 ? 2.546 -4.377 7.065 1.00 69.88 259 LEU A N 1
ATOM 2017 C CA . LEU A 1 259 ? 3.614 -3.450 7.466 1.00 69.88 259 LEU A CA 1
ATOM 2018 C C . LEU A 1 259 ? 3.743 -3.247 8.985 1.00 69.88 259 LEU A C 1
ATOM 2020 O O . LEU A 1 259 ? 4.798 -2.797 9.441 1.00 69.88 259 LEU A O 1
ATOM 2024 N N . VAL A 1 260 ? 2.684 -3.511 9.760 1.00 61.25 260 VAL A N 1
ATOM 2025 C CA . VAL A 1 260 ? 2.638 -3.316 11.230 1.00 61.25 260 VAL A CA 1
ATOM 2026 C C . VAL A 1 260 ? 2.774 -4.600 12.024 1.00 61.25 260 VAL A C 1
ATOM 2028 O O . VAL A 1 260 ? 2.376 -4.672 13.181 1.00 61.25 260 VAL A O 1
ATOM 2031 N N . ASP A 1 261 ? 3.331 -5.633 11.413 1.00 55.88 261 ASP A N 1
ATOM 2032 C CA . ASP A 1 261 ? 3.639 -6.834 12.167 1.00 55.88 261 ASP A CA 1
ATOM 2033 C C . ASP A 1 261 ? 4.561 -6.497 13.352 1.00 55.88 261 ASP A C 1
ATOM 2035 O O . ASP A 1 261 ? 5.486 -5.706 13.150 1.00 55.88 261 ASP A O 1
ATOM 2039 N N . PRO A 1 262 ? 4.356 -7.069 14.555 1.00 45.41 262 PRO A N 1
ATOM 2040 C CA . PRO A 1 262 ? 5.200 -6.872 15.749 1.00 45.41 262 PRO A CA 1
ATOM 2041 C C . PRO A 1 262 ? 6.707 -7.095 15.541 1.00 45.41 262 PRO A C 1
ATOM 2043 O O . PRO A 1 262 ? 7.533 -6.819 16.405 1.00 45.41 262 PRO A O 1
ATOM 2046 N N . ILE A 1 263 ? 7.099 -7.611 14.383 1.00 41.50 263 ILE A N 1
ATOM 2047 C CA . ILE A 1 263 ? 8.480 -7.844 14.003 1.00 41.50 263 ILE A CA 1
ATOM 2048 C C . ILE A 1 263 ? 8.974 -6.564 13.219 1.00 41.50 263 ILE A C 1
ATOM 2050 O O . ILE A 1 263 ? 10.102 -6.101 13.378 1.00 41.50 263 ILE A O 1
ATOM 2054 N N . LEU A 1 264 ? 8.117 -5.865 12.460 1.00 42.59 264 LEU A N 1
ATOM 2055 C CA . LEU A 1 264 ? 8.415 -4.615 11.721 1.00 42.59 264 LEU A CA 1
ATOM 2056 C C . LEU A 1 264 ? 8.260 -3.307 12.518 1.00 42.59 264 LEU A C 1
ATOM 2058 O O . LEU A 1 264 ? 8.562 -2.225 11.992 1.00 42.59 264 LEU A O 1
ATOM 2062 N N . VAL A 1 265 ? 7.753 -3.383 13.747 1.00 48.12 265 VAL A N 1
ATOM 2063 C CA . VAL A 1 265 ? 7.502 -2.225 14.615 1.00 48.12 265 VAL A CA 1
ATOM 2064 C C . VAL A 1 265 ? 8.128 -2.458 15.993 1.00 48.12 265 VAL A C 1
ATOM 2066 O O . VAL A 1 265 ? 8.386 -3.597 16.368 1.00 48.12 265 VAL A O 1
ATOM 2069 N N . SER A 1 266 ? 8.458 -1.367 16.692 1.00 48.09 266 SER A N 1
ATOM 2070 C CA . SER A 1 266 ? 9.108 -1.353 18.008 1.00 48.09 266 SER A CA 1
ATOM 2071 C C . SER A 1 266 ? 8.377 -2.202 19.059 1.00 48.09 266 SER A C 1
ATOM 2073 O O . SER A 1 266 ? 7.198 -2.525 18.913 1.00 48.09 266 SER A O 1
ATOM 2075 N N . GLU A 1 267 ? 9.081 -2.500 20.158 1.00 50.25 267 GLU A N 1
ATOM 2076 C CA . GLU A 1 267 ? 8.578 -3.213 21.351 1.00 50.25 267 GLU A CA 1
ATOM 2077 C C . GLU A 1 267 ? 7.259 -2.629 21.904 1.00 50.25 267 GLU A C 1
ATOM 2079 O O . GLU A 1 267 ? 6.482 -3.328 22.552 1.00 50.25 267 GLU A O 1
ATOM 2084 N N . ASP A 1 268 ? 6.935 -1.376 21.569 1.00 50.66 268 ASP A N 1
ATOM 2085 C CA . ASP A 1 268 ? 5.685 -0.714 21.941 1.00 50.66 268 ASP A CA 1
ATOM 2086 C C . ASP A 1 268 ? 4.421 -1.351 21.339 1.00 50.66 268 ASP A C 1
ATOM 2088 O O . ASP A 1 268 ? 3.324 -1.029 21.798 1.00 50.66 268 ASP A O 1
ATOM 2092 N N . LEU A 1 269 ? 4.517 -2.233 20.337 1.00 52.31 269 LEU A N 1
ATOM 2093 C CA . LEU A 1 269 ? 3.350 -2.906 19.744 1.00 52.31 269 LEU A CA 1
ATOM 2094 C C . LEU A 1 269 ? 3.131 -4.351 20.217 1.00 52.31 269 LEU A C 1
ATOM 2096 O O . LEU A 1 269 ? 2.093 -4.933 19.899 1.00 52.31 269 LEU A O 1
ATOM 2100 N N . ASP A 1 270 ? 4.018 -4.905 21.051 1.00 51.78 270 ASP A N 1
ATOM 2101 C CA . ASP A 1 270 ? 3.895 -6.279 21.577 1.00 51.78 270 ASP A CA 1
ATOM 2102 C C . ASP A 1 270 ? 2.653 -6.475 22.490 1.00 51.78 270 ASP A C 1
ATOM 2104 O O . ASP A 1 270 ? 2.302 -7.599 22.843 1.00 51.78 270 ASP A O 1
ATOM 2108 N N . SER A 1 271 ? 1.932 -5.397 22.834 1.00 55.66 271 SER A N 1
ATOM 2109 C CA . SER A 1 271 ? 0.732 -5.399 23.689 1.00 55.66 271 SER A CA 1
ATOM 2110 C C . SER A 1 271 ? -0.603 -5.204 22.943 1.00 55.66 271 SER A C 1
ATOM 2112 O O . SER A 1 271 ? -1.594 -4.821 23.566 1.00 55.66 271 SER A O 1
ATOM 2114 N N . MET A 1 272 ? -0.648 -5.375 21.619 1.00 64.12 272 MET A N 1
ATOM 2115 C CA . MET A 1 272 ? -1.848 -5.129 20.799 1.00 64.12 272 MET A CA 1
ATOM 2116 C C . MET A 1 272 ? -2.868 -6.280 20.858 1.00 64.12 272 MET A C 1
ATOM 2118 O O . MET A 1 272 ? -3.146 -6.945 19.860 1.00 64.12 272 MET A O 1
ATOM 2122 N N . GLN A 1 273 ? -3.446 -6.524 22.035 1.00 67.94 273 GLN A N 1
ATOM 2123 C CA . GLN A 1 273 ? -4.650 -7.353 22.134 1.00 67.94 273 GLN A CA 1
ATOM 2124 C C . GLN A 1 273 ? -5.843 -6.618 21.492 1.00 67.94 273 GLN A C 1
ATOM 2126 O O . GLN A 1 273 ? -5.937 -5.396 21.562 1.00 67.94 273 GLN A O 1
ATOM 2131 N N . GLY A 1 274 ? -6.727 -7.357 20.813 1.00 74.50 274 GLY A N 1
ATOM 2132 C CA . GLY A 1 274 ? -7.922 -6.791 20.168 1.00 74.50 274 GLY A CA 1
ATOM 2133 C C . GLY A 1 274 ? -7.754 -6.333 18.711 1.00 74.50 274 GLY A C 1
ATOM 2134 O O . GLY A 1 274 ? -8.693 -5.767 18.151 1.00 74.50 274 GLY A O 1
ATOM 2135 N N . ILE A 1 275 ? -6.604 -6.593 18.071 1.00 86.56 275 ILE A N 1
ATOM 2136 C CA . ILE A 1 275 ? -6.375 -6.287 16.648 1.00 86.56 275 ILE A CA 1
ATOM 2137 C C . ILE A 1 275 ? -6.389 -7.561 15.793 1.00 86.56 275 ILE A C 1
ATOM 2139 O O . ILE A 1 275 ? -5.653 -8.509 16.053 1.00 86.56 275 ILE A O 1
ATOM 2143 N N . VAL A 1 276 ? -7.181 -7.553 14.721 1.00 89.56 276 VAL A N 1
ATOM 2144 C CA . VAL A 1 276 ? -7.256 -8.604 13.700 1.00 89.56 276 VAL A CA 1
ATOM 2145 C C . VAL A 1 276 ? -6.737 -8.054 12.372 1.00 89.56 276 VAL A C 1
ATOM 2147 O O . VAL A 1 276 ? -7.333 -7.157 11.779 1.00 89.56 276 VAL A O 1
ATOM 2150 N N . GLY A 1 277 ? -5.618 -8.590 11.883 1.00 89.62 277 GLY A N 1
ATOM 2151 C CA . GLY A 1 277 ? -5.034 -8.207 10.595 1.00 89.62 277 GLY A CA 1
ATOM 2152 C C . GLY A 1 277 ? -5.483 -9.116 9.448 1.00 89.62 277 GLY A C 1
ATOM 2153 O O . GLY A 1 277 ? -5.321 -10.330 9.527 1.00 89.62 277 GLY A O 1
ATOM 2154 N N . ILE A 1 278 ? -5.975 -8.539 8.351 1.00 89.69 278 ILE A N 1
ATOM 2155 C CA . ILE A 1 278 ? -6.269 -9.262 7.105 1.00 89.69 278 ILE A CA 1
ATOM 2156 C C . ILE A 1 278 ? -5.020 -9.294 6.237 1.00 89.69 278 ILE A C 1
ATOM 2158 O O . ILE A 1 278 ? -4.465 -8.238 5.940 1.00 89.69 278 ILE A O 1
ATOM 2162 N N . ARG A 1 279 ? -4.581 -10.481 5.806 1.00 86.50 279 ARG A N 1
ATOM 2163 C CA . ARG A 1 279 ? -3.379 -10.659 4.979 1.00 86.50 279 ARG A CA 1
ATOM 2164 C C . ARG A 1 279 ? -3.627 -11.643 3.836 1.00 86.50 279 ARG A C 1
ATOM 2166 O O . ARG A 1 279 ? -4.344 -12.623 4.040 1.00 86.50 279 ARG A O 1
ATOM 2173 N N . PRO A 1 280 ? -3.013 -11.434 2.659 1.00 83.69 280 PRO A N 1
ATOM 2174 C CA . PRO A 1 280 ? -2.953 -12.461 1.631 1.00 83.69 280 PRO A CA 1
ATOM 2175 C C . PRO A 1 280 ? -2.253 -13.710 2.168 1.00 83.69 280 PRO A C 1
ATOM 2177 O O . PRO A 1 280 ? -1.215 -13.617 2.827 1.00 83.69 280 PRO A O 1
ATOM 2180 N N . TYR A 1 281 ? -2.802 -14.880 1.859 1.00 84.50 281 TYR A N 1
ATOM 2181 C CA . TYR A 1 281 ? -2.141 -16.141 2.160 1.00 84.50 281 TYR A CA 1
ATOM 2182 C C . TYR A 1 281 ? -1.010 -16.389 1.159 1.00 84.50 281 TYR A C 1
ATOM 2184 O O . TYR A 1 281 ? -1.234 -16.393 -0.052 1.00 84.50 281 TYR A O 1
ATOM 2192 N N . ILE A 1 282 ? 0.203 -16.612 1.667 1.00 81.44 282 ILE A N 1
ATOM 2193 C CA . ILE A 1 282 ? 1.369 -16.978 0.860 1.00 81.44 282 ILE A CA 1
ATOM 2194 C C . ILE A 1 282 ? 1.837 -18.365 1.321 1.00 81.44 282 ILE A C 1
ATOM 2196 O O . ILE A 1 282 ? 2.369 -18.479 2.429 1.00 81.44 282 ILE A O 1
ATOM 2200 N N . PRO A 1 283 ? 1.663 -19.420 0.501 1.00 85.25 283 PRO A N 1
ATOM 2201 C CA . PRO A 1 283 ? 2.080 -20.770 0.862 1.00 85.25 283 PRO A CA 1
ATOM 2202 C C . PRO A 1 283 ? 3.580 -20.853 1.160 1.00 85.25 283 PRO A C 1
ATOM 2204 O O . PRO A 1 283 ? 4.414 -20.366 0.390 1.00 85.25 283 PRO A O 1
ATOM 2207 N N . ILE A 1 284 ? 3.940 -21.530 2.252 1.00 85.56 284 ILE A N 1
ATOM 2208 C CA . ILE A 1 284 ? 5.342 -21.757 2.611 1.00 85.56 284 ILE A CA 1
ATOM 2209 C C . ILE A 1 284 ? 5.917 -22.820 1.678 1.00 85.56 284 ILE A C 1
ATOM 2211 O O . ILE A 1 284 ? 5.586 -24.000 1.764 1.00 85.56 284 ILE A O 1
ATOM 2215 N N . THR A 1 285 ? 6.816 -22.398 0.794 1.00 87.94 285 THR A N 1
ATOM 2216 C CA . THR A 1 285 ? 7.524 -23.283 -0.137 1.00 87.94 285 THR A CA 1
ATOM 2217 C C . THR A 1 285 ? 9.030 -23.215 0.096 1.00 87.94 285 THR A C 1
ATOM 2219 O O . THR A 1 285 ? 9.547 -22.234 0.632 1.00 87.94 285 THR A O 1
ATOM 2222 N N . GLN A 1 286 ? 9.770 -24.226 -0.366 1.00 89.19 286 GLN A N 1
ATOM 2223 C CA . GLN A 1 286 ? 11.239 -24.193 -0.328 1.00 89.19 286 GLN A CA 1
ATOM 2224 C C . GLN A 1 286 ? 11.809 -22.988 -1.096 1.00 89.19 286 GLN A C 1
ATOM 2226 O O . GLN A 1 286 ? 12.803 -22.403 -0.673 1.00 89.19 286 GLN A O 1
ATOM 2231 N N . LYS A 1 287 ? 11.170 -22.593 -2.208 1.00 83.88 287 LYS A N 1
ATOM 2232 C CA . LYS A 1 287 ? 11.551 -21.399 -2.978 1.00 83.88 287 LYS A CA 1
ATOM 2233 C C . LYS A 1 287 ? 11.412 -20.134 -2.137 1.00 83.88 287 LYS A C 1
ATOM 2235 O O . LYS A 1 287 ? 12.338 -19.335 -2.082 1.00 83.88 287 LYS A O 1
ATOM 2240 N N . LEU A 1 288 ? 10.289 -19.997 -1.434 1.00 82.44 288 LEU A N 1
ATOM 2241 C CA . LEU A 1 288 ? 10.051 -18.864 -0.550 1.00 82.44 288 LEU A CA 1
ATOM 2242 C C . LEU A 1 288 ? 11.066 -18.813 0.596 1.00 82.44 288 LEU A C 1
ATOM 2244 O O . LEU A 1 288 ? 11.651 -17.766 0.837 1.00 82.44 288 LEU A O 1
ATOM 2248 N N . GLN A 1 289 ? 11.354 -19.943 1.241 1.00 84.31 289 GLN A N 1
ATOM 2249 C CA . GLN A 1 289 ? 12.351 -20.007 2.316 1.00 84.31 289 GLN A CA 1
ATOM 2250 C C . GLN A 1 289 ? 13.753 -19.589 1.850 1.00 84.31 289 GLN A C 1
ATOM 2252 O O . GLN A 1 289 ? 14.443 -18.851 2.557 1.00 84.31 289 GLN A O 1
ATOM 2257 N N . LYS A 1 290 ? 14.167 -20.017 0.650 1.00 85.69 290 LYS A N 1
ATOM 2258 C CA . LYS A 1 290 ? 15.433 -19.591 0.035 1.00 85.69 290 LYS A CA 1
ATOM 2259 C C . LYS A 1 290 ? 15.439 -18.091 -0.249 1.00 85.69 290 LYS A C 1
ATOM 2261 O O . LYS A 1 290 ? 16.352 -17.405 0.203 1.00 85.69 290 LYS A O 1
ATOM 2266 N N . LEU A 1 291 ? 14.388 -17.583 -0.899 1.00 83.38 291 LEU A N 1
ATOM 2267 C CA . LEU A 1 291 ? 14.223 -16.155 -1.177 1.00 83.38 291 LEU A CA 1
ATOM 2268 C C . LEU A 1 291 ? 14.341 -15.327 0.108 1.00 83.38 291 LEU A C 1
ATOM 2270 O O . LEU A 1 291 ? 15.074 -14.347 0.148 1.00 83.38 291 LEU A O 1
ATOM 2274 N N . GLN A 1 292 ? 13.684 -15.748 1.189 1.00 80.00 292 GLN A N 1
ATOM 2275 C CA . GLN A 1 292 ? 13.764 -15.063 2.478 1.00 80.00 292 GLN A CA 1
ATOM 2276 C C . GLN A 1 292 ? 15.171 -15.058 3.078 1.00 80.00 292 GLN A C 1
ATOM 2278 O O . GLN A 1 292 ? 15.590 -14.048 3.645 1.00 80.00 292 GLN A O 1
ATOM 2283 N N . ALA A 1 293 ? 15.886 -16.184 3.013 1.00 83.19 293 ALA A N 1
ATOM 2284 C CA . ALA A 1 293 ? 17.245 -16.285 3.534 1.00 83.19 293 ALA A CA 1
ATOM 2285 C C . ALA A 1 293 ? 18.201 -15.361 2.766 1.00 83.19 293 ALA A C 1
ATOM 2287 O O . ALA A 1 293 ? 19.001 -14.646 3.371 1.00 83.19 293 ALA A O 1
ATOM 2288 N N . GLU A 1 294 ? 18.075 -15.320 1.441 1.00 82.62 294 GLU A N 1
ATOM 2289 C CA . GLU A 1 294 ? 18.870 -14.425 0.605 1.00 82.62 294 GLU A CA 1
ATOM 2290 C C . GLU A 1 294 ? 18.516 -12.959 0.811 1.00 82.62 294 GLU A C 1
ATOM 2292 O O . GLU A 1 294 ? 19.411 -12.123 0.935 1.00 82.62 294 GLU A O 1
ATOM 2297 N N . PHE A 1 295 ? 17.224 -12.655 0.900 1.00 81.62 295 PHE A N 1
ATOM 2298 C CA . PHE A 1 295 ? 16.737 -11.299 1.096 1.00 81.62 295 PHE A CA 1
ATOM 2299 C C . PHE A 1 295 ? 17.255 -10.723 2.419 1.00 81.62 295 PHE A C 1
ATOM 2301 O O . PHE A 1 295 ? 17.793 -9.619 2.442 1.00 81.62 295 PHE A O 1
ATOM 2308 N N . LYS A 1 296 ? 17.231 -11.513 3.503 1.00 78.06 296 LYS A N 1
ATOM 2309 C CA . LYS A 1 296 ? 17.849 -11.156 4.794 1.00 78.06 296 LYS A CA 1
ATOM 2310 C C . LYS A 1 296 ? 19.326 -10.798 4.670 1.00 78.06 296 LYS A C 1
ATOM 2312 O O . LYS A 1 296 ? 19.767 -9.829 5.276 1.00 78.06 296 LYS A O 1
ATOM 2317 N N . ARG A 1 297 ? 20.087 -11.575 3.896 1.00 82.25 297 ARG A N 1
ATOM 2318 C CA . ARG A 1 297 ? 21.527 -11.354 3.705 1.00 82.25 297 ARG A CA 1
ATOM 2319 C C . ARG A 1 297 ? 21.821 -10.046 2.962 1.00 82.25 297 ARG A C 1
ATOM 2321 O O . ARG A 1 297 ? 22.887 -9.478 3.161 1.00 82.25 297 ARG A O 1
ATOM 2328 N N . ARG A 1 298 ? 20.905 -9.583 2.104 1.00 79.38 298 ARG A N 1
ATOM 2329 C CA . ARG A 1 298 ? 21.065 -8.355 1.304 1.00 79.38 298 ARG A CA 1
ATOM 2330 C C . ARG A 1 298 ? 20.491 -7.102 1.968 1.00 79.38 298 ARG A C 1
ATOM 2332 O O . ARG A 1 298 ? 20.619 -6.017 1.406 1.00 79.38 298 ARG A O 1
ATOM 2339 N N . LEU A 1 299 ? 19.866 -7.222 3.140 1.00 73.81 299 LEU A N 1
ATOM 2340 C CA . LEU A 1 299 ? 19.362 -6.054 3.849 1.00 73.81 299 LEU A CA 1
ATOM 2341 C C . LEU A 1 299 ? 20.504 -5.209 4.429 1.00 73.81 299 LEU A C 1
ATOM 2343 O O . LEU A 1 299 ? 21.402 -5.755 5.075 1.00 73.81 299 LEU A O 1
ATOM 2347 N N . PRO A 1 300 ? 20.436 -3.874 4.293 1.00 67.69 300 PRO A N 1
ATOM 2348 C CA . PRO A 1 300 ? 21.292 -2.965 5.041 1.00 67.69 300 PRO A CA 1
ATOM 2349 C C . PRO A 1 300 ? 21.174 -3.225 6.545 1.00 67.69 300 PRO A C 1
ATOM 2351 O O . PRO A 1 300 ? 20.081 -3.497 7.038 1.00 67.69 300 PRO A O 1
ATOM 2354 N N . PHE A 1 301 ? 22.268 -3.066 7.294 1.00 57.78 301 PHE A N 1
ATOM 2355 C CA . PHE A 1 301 ? 22.276 -3.260 8.752 1.00 57.78 301 PHE A CA 1
ATOM 2356 C C . PHE A 1 301 ? 21.219 -2.397 9.473 1.00 57.78 301 PHE A C 1
ATOM 2358 O O . PHE A 1 301 ? 20.588 -2.844 10.424 1.00 57.78 301 PHE A O 1
ATOM 2365 N N . SER A 1 302 ? 20.932 -1.196 8.957 1.00 54.59 302 SER A N 1
ATOM 2366 C CA . SER A 1 302 ? 19.870 -0.312 9.463 1.00 54.59 302 SER A CA 1
ATOM 2367 C C . SER A 1 302 ? 18.452 -0.885 9.325 1.00 54.59 302 SER A C 1
ATOM 2369 O O . SER A 1 302 ? 17.575 -0.519 10.100 1.00 54.59 302 SER A O 1
ATOM 2371 N N . LEU A 1 303 ? 18.229 -1.793 8.369 1.00 55.22 303 LEU A N 1
ATOM 2372 C CA . LEU A 1 303 ? 16.979 -2.535 8.181 1.00 55.22 303 LEU A CA 1
ATOM 2373 C C . LEU A 1 303 ? 17.061 -3.964 8.752 1.00 55.22 303 LEU A C 1
ATOM 2375 O O . LEU A 1 303 ? 16.028 -4.582 8.984 1.00 55.22 303 LEU A O 1
ATOM 2379 N N . SER A 1 304 ? 18.250 -4.514 9.020 1.00 46.78 304 SER A N 1
ATOM 2380 C CA . SER A 1 304 ? 18.382 -5.858 9.609 1.00 46.78 304 SER A CA 1
ATOM 2381 C C . SER A 1 304 ? 18.077 -5.888 11.114 1.00 46.78 304 SER A C 1
ATOM 2383 O O . SER A 1 304 ? 17.634 -6.918 11.622 1.00 46.78 304 SER A O 1
ATOM 2385 N N . SER A 1 305 ? 18.245 -4.752 11.807 1.00 40.31 305 SER A N 1
ATOM 2386 C CA . SER A 1 305 ? 17.862 -4.557 13.215 1.00 40.31 305 SER A CA 1
ATOM 2387 C C . SER A 1 305 ? 16.348 -4.518 13.426 1.00 40.31 305 SER A C 1
ATOM 2389 O O . SER A 1 305 ? 15.866 -4.851 14.509 1.00 40.31 305 SER A O 1
ATOM 2391 N N . SER A 1 306 ? 15.577 -4.145 12.398 1.00 42.12 306 SER A N 1
ATOM 2392 C CA . SER A 1 306 ? 14.147 -4.425 12.406 1.00 42.12 306 SER A CA 1
ATOM 2393 C C . SER A 1 306 ? 13.964 -5.922 12.241 1.00 42.12 306 SER A C 1
ATOM 2395 O O . SER A 1 306 ? 14.480 -6.556 11.323 1.00 42.12 306 SER A O 1
ATOM 2397 N N . LYS A 1 307 ? 13.209 -6.484 13.168 1.00 42.56 307 LYS A N 1
ATOM 2398 C CA . LYS A 1 307 ? 12.702 -7.844 13.214 1.00 42.56 307 LYS A CA 1
ATOM 2399 C C . LYS A 1 307 ? 11.840 -8.071 11.918 1.00 42.56 307 LYS A C 1
ATOM 2401 O O . LYS A 1 307 ? 10.662 -8.309 11.944 1.00 42.56 307 LYS A O 1
ATOM 2406 N N . ILE A 1 308 ? 12.340 -8.015 10.687 1.00 42.12 308 ILE A N 1
ATOM 2407 C CA . ILE A 1 308 ? 11.464 -8.013 9.484 1.00 42.12 308 ILE A CA 1
ATOM 2408 C C . ILE A 1 308 ? 10.800 -9.399 9.214 1.00 42.12 308 ILE A C 1
ATOM 2410 O O . ILE A 1 308 ? 9.851 -9.494 8.442 1.00 42.12 308 ILE A O 1
ATOM 2414 N N . PHE A 1 309 ? 11.235 -10.505 9.854 1.00 38.97 309 PHE A N 1
ATOM 2415 C CA . PHE A 1 309 ? 11.022 -11.860 9.293 1.00 38.97 309 PHE A CA 1
ATOM 2416 C C . PHE A 1 309 ? 10.561 -13.017 10.207 1.00 38.97 309 PHE A C 1
ATOM 2418 O O . PHE A 1 309 ? 10.860 -14.171 9.889 1.00 38.97 309 PHE A O 1
ATOM 2425 N N . LYS A 1 310 ? 9.794 -12.820 11.283 1.00 32.41 310 LYS A N 1
ATOM 2426 C CA . LYS A 1 310 ? 9.014 -13.954 11.871 1.00 32.41 310 LYS A CA 1
ATOM 2427 C C . LYS A 1 310 ? 7.722 -14.279 11.079 1.00 32.41 310 LYS A C 1
ATOM 2429 O O . LYS A 1 310 ? 6.833 -14.942 11.590 1.00 32.41 310 LYS A O 1
ATOM 2434 N N . PHE A 1 311 ? 7.627 -13.868 9.817 1.00 38.38 311 PHE A N 1
ATOM 2435 C CA . PHE A 1 311 ? 6.384 -13.815 9.037 1.00 38.38 311 PHE A CA 1
ATOM 2436 C C . PHE A 1 311 ? 5.901 -15.104 8.346 1.00 38.38 311 PHE A C 1
ATOM 2438 O O . PHE A 1 311 ? 4.987 -15.045 7.533 1.00 38.38 311 PHE A O 1
ATOM 2445 N N . PHE A 1 312 ? 6.488 -16.269 8.621 1.00 33.72 312 PHE A N 1
ATOM 2446 C CA . PHE A 1 312 ? 6.073 -17.520 7.956 1.00 33.72 312 PHE A CA 1
ATOM 2447 C C . PHE A 1 312 ? 5.910 -18.683 8.930 1.00 33.72 312 PHE A C 1
ATOM 2449 O O . PHE A 1 312 ? 6.202 -19.828 8.606 1.00 33.72 312 PHE A O 1
ATOM 2456 N N . LYS A 1 313 ? 5.470 -18.394 10.152 1.00 25.08 313 LYS A N 1
ATOM 2457 C CA . LYS A 1 313 ? 4.959 -19.419 11.060 1.00 25.08 313 LYS A CA 1
ATOM 2458 C C . LYS A 1 313 ? 3.583 -18.993 11.552 1.00 25.08 313 LYS A C 1
ATOM 2460 O O . LYS A 1 313 ? 3.478 -18.309 12.563 1.00 25.08 313 LYS A O 1
ATOM 2465 N N . ALA A 1 314 ? 2.568 -19.393 10.801 1.00 26.42 314 ALA A N 1
ATOM 2466 C CA . ALA A 1 314 ? 1.239 -19.721 11.294 1.00 26.42 314 ALA A CA 1
ATOM 2467 C C . ALA A 1 314 ? 0.778 -20.934 10.484 1.00 26.42 314 ALA A C 1
ATOM 2469 O O . ALA A 1 314 ? 0.906 -20.863 9.238 1.00 26.42 314 ALA A O 1
#

pLDDT: mean 83.28, std 20.16, range [24.88, 98.56]

Organism: Cucumis sativus (NCBI:txid3659)

Radius of gyration: 21.08 Å; chains: 1; bounding box: 50×56×58 Å